Protein AF-A0A1E4FIM1-F1 (afdb_monomer_lite)

Radius of gyration: 26.87 Å; chains: 1; bounding box: 53×43×89 Å

pLDDT: mean 90.46, std 12.75, range [29.28, 98.38]

Structure (mmCIF, N/CA/C/O backbone):
data_AF-A0A1E4FIM1-F1
#
_entry.id   AF-A0A1E4FIM1-F1
#
loop_
_atom_site.group_PDB
_atom_site.id
_atom_site.type_symbol
_atom_site.label_atom_id
_atom_site.label_alt_id
_atom_site.label_comp_id
_atom_site.label_asym_id
_atom_site.label_entity_id
_atom_site.label_seq_id
_atom_site.pdbx_PDB_ins_code
_atom_site.Cartn_x
_atom_site.Cartn_y
_atom_site.Cartn_z
_atom_site.occupancy
_atom_site.B_iso_or_equiv
_atom_site.auth_seq_id
_atom_site.auth_comp_id
_atom_site.auth_asym_id
_atom_site.auth_atom_id
_atom_site.pdbx_PDB_model_num
ATOM 1 N N . MET A 1 1 ? 14.420 -9.820 15.065 1.00 35.19 1 MET A N 1
ATOM 2 C CA . MET A 1 1 ? 13.276 -9.338 15.868 1.00 35.19 1 MET A CA 1
ATOM 3 C C . MET A 1 1 ? 12.070 -9.215 14.950 1.00 35.19 1 MET A C 1
ATOM 5 O O . MET A 1 1 ? 12.051 -8.290 14.158 1.00 35.19 1 MET A O 1
ATOM 9 N N . LEU A 1 2 ? 11.106 -10.136 15.009 1.00 29.28 2 LEU A N 1
ATOM 10 C CA . LEU A 1 2 ? 9.762 -9.904 14.465 1.00 29.28 2 LEU A CA 1
ATOM 11 C C . LEU A 1 2 ? 8.785 -10.856 15.173 1.00 29.28 2 LEU A C 1
ATOM 13 O O . LEU A 1 2 ? 8.576 -11.988 14.753 1.00 29.28 2 LEU A O 1
ATOM 17 N N . LYS A 1 3 ? 8.254 -10.423 16.319 1.00 37.44 3 LYS A N 1
ATOM 18 C CA . LYS A 1 3 ? 7.064 -11.036 16.920 1.00 37.44 3 LYS A CA 1
ATOM 19 C C . LYS A 1 3 ? 5.861 -10.361 16.264 1.00 37.44 3 LYS A C 1
ATOM 21 O O . LYS A 1 3 ? 5.352 -9.394 16.816 1.00 37.44 3 LYS A O 1
ATOM 26 N N . LEU A 1 4 ? 5.463 -10.807 15.072 1.00 44.12 4 LEU A N 1
ATOM 27 C CA . LEU A 1 4 ? 4.213 -10.353 14.465 1.00 44.12 4 LEU A CA 1
ATOM 28 C C . LEU A 1 4 ? 3.120 -11.394 14.725 1.00 44.12 4 LEU A C 1
ATOM 30 O O . LEU A 1 4 ? 3.248 -12.562 14.370 1.00 44.12 4 LEU A O 1
ATOM 34 N N . LEU A 1 5 ? 2.114 -10.901 15.439 1.00 44.53 5 LEU A N 1
ATOM 35 C CA . LEU A 1 5 ? 0.886 -11.489 15.953 1.00 44.53 5 LEU A CA 1
ATOM 36 C C . LEU A 1 5 ? 0.428 -12.836 15.371 1.00 44.53 5 LEU A C 1
ATOM 38 O O . LEU A 1 5 ? -0.015 -12.956 14.230 1.00 44.53 5 LEU A O 1
ATOM 42 N N . VAL A 1 6 ? 0.322 -13.798 16.285 1.00 41.38 6 VAL A N 1
ATOM 43 C CA . VAL A 1 6 ? -0.744 -14.797 16.271 1.00 41.38 6 VAL A CA 1
ATOM 44 C C . VAL A 1 6 ? -2.072 -14.056 16.499 1.00 41.38 6 VAL A C 1
ATOM 46 O O . VAL A 1 6 ? -2.456 -13.785 17.632 1.00 41.38 6 VAL A O 1
ATOM 49 N N . LEU A 1 7 ? -2.766 -13.690 15.419 1.00 42.69 7 LEU A N 1
ATOM 50 C CA . LEU A 1 7 ? -4.188 -13.320 15.441 1.00 42.69 7 LEU A CA 1
ATOM 51 C C . LEU A 1 7 ? -5.017 -14.613 15.572 1.00 42.69 7 LEU A C 1
ATOM 53 O O . LEU A 1 7 ? -5.598 -15.105 14.609 1.00 42.69 7 LEU A O 1
ATOM 57 N N . LEU A 1 8 ? -5.001 -15.218 16.763 1.00 39.56 8 LEU A N 1
ATOM 58 C CA . LEU A 1 8 ? -6.024 -16.174 17.194 1.00 39.56 8 LEU A CA 1
ATOM 59 C C . LEU A 1 8 ? -6.910 -15.461 18.214 1.00 39.56 8 LEU A C 1
ATOM 61 O O . LEU A 1 8 ? -6.407 -15.108 19.273 1.00 39.56 8 LEU A O 1
ATOM 65 N N . ALA A 1 9 ? -8.186 -15.261 17.870 1.00 38.19 9 ALA A N 1
ATOM 66 C CA . ALA A 1 9 ? -9.391 -15.253 18.719 1.00 38.19 9 ALA A CA 1
ATOM 67 C C . ALA A 1 9 ? -9.315 -14.747 20.186 1.00 38.19 9 ALA A C 1
ATOM 69 O O . ALA A 1 9 ? -10.119 -15.153 21.022 1.00 38.19 9 ALA A O 1
ATOM 70 N N . CYS A 1 10 ? -8.390 -13.856 20.531 1.00 41.28 10 CYS A N 1
ATOM 71 C CA . CYS A 1 10 ? -8.369 -13.169 21.814 1.00 41.28 10 CYS A CA 1
ATOM 72 C C . CYS A 1 10 ? -9.230 -11.914 21.694 1.00 41.28 10 CYS A C 1
ATOM 74 O O . CYS A 1 10 ? -8.987 -11.075 20.827 1.00 41.28 10 CYS A O 1
ATOM 76 N N . ALA A 1 11 ? -10.220 -11.780 22.578 1.00 59.66 11 ALA A N 1
ATOM 77 C CA . ALA A 1 11 ? -11.039 -10.582 22.707 1.00 59.66 11 ALA A CA 1
ATOM 78 C C . ALA A 1 11 ? -10.150 -9.326 22.693 1.00 59.66 11 ALA A C 1
ATOM 80 O O . ALA A 1 11 ? -9.341 -9.122 23.599 1.00 59.66 11 ALA A O 1
ATOM 81 N N . LEU A 1 12 ? -10.291 -8.497 21.656 1.00 66.50 12 LEU A N 1
ATOM 82 C CA . LEU A 1 12 ? -9.428 -7.333 21.469 1.00 66.50 12 LEU A CA 1
ATOM 83 C C . LEU A 1 12 ? -9.561 -6.371 22.665 1.00 66.50 12 LEU A C 1
ATOM 85 O O . LEU A 1 12 ? -10.692 -6.060 23.064 1.00 66.50 12 LEU A O 1
ATOM 89 N N . PRO A 1 13 ? -8.438 -5.888 23.237 1.00 78.69 13 PRO A N 1
ATOM 90 C CA . PRO A 1 13 ? -8.454 -4.987 24.394 1.00 78.69 13 PRO A CA 1
ATOM 91 C C . PRO A 1 13 ? -9.095 -3.633 24.058 1.00 78.69 13 PRO A C 1
ATOM 93 O O . PRO A 1 13 ? -9.663 -2.977 24.932 1.00 78.69 13 PRO A O 1
ATOM 96 N N . GLY A 1 14 ? -9.085 -3.262 22.778 1.00 87.69 14 GLY A N 1
ATOM 97 C CA . GLY A 1 14 ? -9.903 -2.197 22.234 1.00 87.69 14 GLY A CA 1
ATOM 98 C C . GLY A 1 14 ? -9.865 -2.147 20.712 1.00 87.69 14 GLY A C 1
ATOM 99 O O . GLY A 1 14 ? -9.246 -2.977 20.048 1.00 87.69 14 GLY A O 1
ATOM 100 N N . PHE A 1 15 ? -10.610 -1.189 20.185 1.00 92.44 15 PHE A N 1
ATOM 101 C CA . PHE A 1 15 ? -10.829 -0.943 18.777 1.00 92.44 15 PHE A CA 1
ATOM 102 C C . PHE A 1 15 ? -10.602 0.551 18.496 1.00 92.44 15 PHE A C 1
ATOM 104 O O . PHE A 1 15 ? -11.196 1.373 19.204 1.00 92.44 15 PHE A O 1
ATOM 111 N N . PRO A 1 16 ? -9.840 0.908 17.450 1.00 93.25 16 PRO A N 1
ATOM 112 C CA . PRO A 1 16 ? -9.080 0.012 16.572 1.00 93.25 16 PRO A CA 1
ATOM 113 C C . PRO A 1 16 ? -8.010 -0.814 17.303 1.00 93.25 16 PRO A C 1
ATOM 115 O O . PRO A 1 16 ? -7.534 -0.379 18.354 1.00 93.25 16 PRO A O 1
ATOM 118 N N . PRO A 1 17 ? -7.638 -1.998 16.782 1.00 90.94 17 PRO A N 1
ATOM 119 C CA . PRO A 1 17 ? -6.466 -2.719 17.265 1.00 90.94 17 PRO A CA 1
ATOM 120 C C . PRO A 1 17 ? -5.188 -1.896 17.072 1.00 90.94 17 PRO A C 1
ATOM 122 O O . PRO A 1 17 ? -5.099 -1.056 16.174 1.00 90.94 17 PRO A O 1
ATOM 125 N N . ASP A 1 18 ? -4.186 -2.162 17.907 1.00 92.44 18 ASP A N 1
ATOM 126 C CA . ASP A 1 18 ? -2.900 -1.471 17.837 1.00 92.44 18 ASP A CA 1
ATOM 127 C C . ASP A 1 18 ? -2.189 -1.716 16.499 1.00 92.44 18 ASP A C 1
ATOM 129 O O . ASP A 1 18 ? -2.230 -2.818 15.953 1.00 92.44 18 ASP A O 1
ATOM 133 N N . GLN A 1 19 ? -1.536 -0.671 15.993 1.00 94.00 19 GLN A N 1
ATOM 134 C CA . GLN A 1 19 ? -0.783 -0.642 14.736 1.00 94.00 19 GLN A CA 1
ATOM 135 C C . GLN A 1 19 ? -1.615 -0.933 13.474 1.00 94.00 19 GLN A C 1
ATOM 137 O O . GLN A 1 19 ? -1.067 -1.345 12.451 1.00 94.00 19 GLN A O 1
ATOM 142 N N . THR A 1 20 ? -2.927 -0.684 13.516 1.00 95.75 20 THR A N 1
ATOM 143 C CA . THR A 1 20 ? -3.802 -0.852 12.345 1.00 95.75 20 THR A CA 1
ATOM 144 C C . THR A 1 20 ? -3.880 0.390 11.465 1.00 95.75 20 THR A C 1
ATOM 146 O O . THR A 1 20 ? -3.810 1.526 11.936 1.00 95.75 20 THR A O 1
ATOM 149 N N . ILE A 1 21 ? -4.084 0.157 10.169 1.00 97.94 21 ILE A N 1
ATOM 150 C CA . ILE A 1 21 ? -4.396 1.167 9.161 1.00 97.94 21 ILE A CA 1
ATOM 151 C C . ILE A 1 21 ? -5.870 1.017 8.781 1.00 97.94 21 ILE A C 1
ATOM 153 O O . ILE A 1 21 ? -6.290 0.023 8.189 1.00 97.94 21 ILE A O 1
ATOM 157 N N . LEU A 1 22 ? -6.682 2.008 9.113 1.00 97.75 22 LEU A N 1
ATOM 158 C CA . LEU A 1 22 ? -8.114 1.982 8.859 1.00 97.75 22 LEU A CA 1
ATOM 159 C C . LEU A 1 22 ? -8.419 2.345 7.409 1.00 97.75 22 LEU A C 1
ATOM 161 O O . LEU A 1 22 ? -8.033 3.409 6.923 1.00 97.75 22 LEU A O 1
ATOM 165 N N . LEU A 1 23 ? -9.180 1.482 6.744 1.00 97.44 23 LEU A N 1
ATOM 166 C CA . LEU A 1 23 ? -9.768 1.730 5.434 1.00 97.44 23 LEU A CA 1
ATOM 167 C C . LEU A 1 23 ? -11.198 2.230 5.640 1.00 97.44 23 LEU A C 1
ATOM 169 O O . LEU A 1 23 ? -12.145 1.442 5.674 1.00 97.44 23 LEU A O 1
ATOM 173 N N . THR A 1 24 ? -11.346 3.541 5.820 1.00 95.88 24 THR A N 1
ATOM 174 C CA . THR A 1 24 ? -12.638 4.209 6.022 1.00 95.88 24 THR A CA 1
ATOM 175 C C . THR A 1 24 ? -12.793 5.399 5.082 1.00 95.88 24 THR A C 1
ATOM 177 O O . THR A 1 24 ? -11.814 6.040 4.708 1.00 95.88 24 THR A O 1
ATOM 180 N N . GLU A 1 25 ? -14.035 5.685 4.705 1.00 93.94 25 GLU A N 1
ATOM 181 C CA . GLU A 1 25 ? -14.425 6.913 3.997 1.00 93.94 25 GLU A CA 1
ATOM 182 C C . GLU A 1 25 ? -15.101 7.910 4.950 1.00 93.94 25 GLU A C 1
ATOM 184 O O . GLU A 1 25 ? -15.371 9.053 4.588 1.00 93.94 25 GLU A O 1
ATOM 189 N N . GLU A 1 26 ? -15.367 7.484 6.185 1.00 94.31 26 GLU A N 1
ATOM 190 C CA . GLU A 1 26 ? -15.995 8.308 7.203 1.00 94.31 26 GLU A CA 1
ATOM 191 C C . GLU A 1 26 ? -14.965 9.217 7.879 1.00 94.31 26 GLU A C 1
ATOM 193 O O . GLU A 1 26 ? -13.856 8.803 8.218 1.00 94.31 26 GLU A O 1
ATOM 198 N N . SER A 1 27 ? -15.363 10.459 8.157 1.00 95.69 27 SER A N 1
ATOM 199 C CA . SER A 1 27 ? -14.561 11.415 8.932 1.00 95.69 27 SER A CA 1
ATOM 200 C C . SER A 1 27 ? -14.699 11.232 10.446 1.00 95.69 27 SER A C 1
ATOM 202 O O . SER A 1 27 ? -14.222 12.063 11.221 1.00 95.69 27 SER A O 1
ATOM 204 N N . SER A 1 28 ? -15.419 10.200 10.881 1.00 96.38 28 SER A N 1
ATOM 205 C CA . SER A 1 28 ? -15.662 9.878 12.282 1.00 96.38 28 SER A CA 1
ATOM 206 C C . SER A 1 28 ? -15.338 8.422 12.562 1.00 96.38 28 SER A C 1
ATOM 208 O O . SER A 1 28 ? -15.608 7.550 11.745 1.00 96.38 28 SER A O 1
ATOM 210 N N . LEU A 1 29 ? -14.794 8.163 13.743 1.00 96.50 29 LEU A N 1
ATOM 211 C CA . LEU A 1 29 ? -14.443 6.831 14.207 1.00 96.50 29 LEU A CA 1
ATOM 212 C C . LEU A 1 29 ? -14.899 6.666 15.650 1.00 96.50 29 LEU A C 1
ATOM 214 O O . LEU A 1 29 ? -14.687 7.555 16.470 1.00 96.50 29 LEU A O 1
ATOM 218 N N . THR A 1 30 ? -15.485 5.517 15.979 1.00 96.06 30 THR A N 1
ATOM 219 C CA . THR A 1 30 ? -15.815 5.184 17.370 1.00 96.06 30 THR A CA 1
ATOM 220 C C . THR A 1 30 ? -14.736 4.291 17.963 1.00 96.06 30 THR A C 1
ATOM 222 O O . THR A 1 30 ? -14.646 3.107 17.634 1.00 96.06 30 THR A O 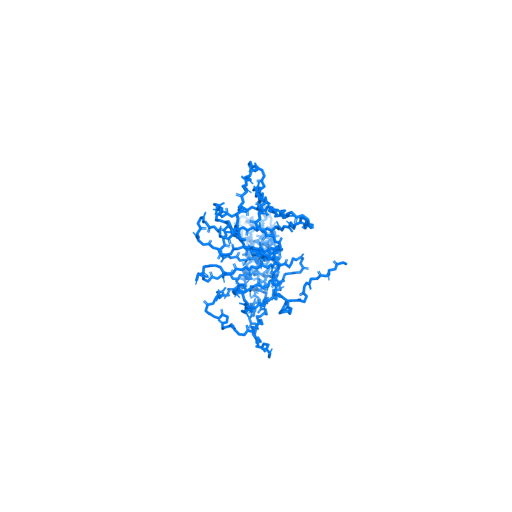1
ATOM 225 N N . LEU A 1 31 ? -13.943 4.865 18.863 1.00 95.94 31 LEU A N 1
ATOM 226 C CA . LEU A 1 31 ? -13.000 4.144 19.707 1.00 95.94 31 LEU A CA 1
ATOM 227 C C . LEU A 1 31 ? -13.783 3.327 20.737 1.00 95.94 31 LEU A C 1
ATOM 229 O O . LEU A 1 31 ? -14.764 3.824 21.293 1.00 95.94 31 LEU A O 1
ATOM 233 N N . ARG A 1 32 ? -13.372 2.085 20.995 1.00 94.94 32 ARG A N 1
ATOM 234 C CA . ARG A 1 32 ? -13.996 1.194 21.993 1.00 94.94 32 ARG A CA 1
ATOM 235 C C . ARG A 1 32 ? -12.922 0.464 22.782 1.00 94.94 32 ARG A C 1
ATOM 237 O O . ARG A 1 32 ? -11.885 0.135 22.222 1.00 94.94 32 ARG A O 1
ATOM 244 N N . TRP A 1 33 ? -13.154 0.172 24.054 1.00 93.25 33 TRP A N 1
ATOM 245 C CA . TRP A 1 33 ? -12.171 -0.524 24.893 1.00 93.25 33 TRP A CA 1
ATOM 246 C C . TRP A 1 33 ? -12.829 -1.470 25.891 1.00 93.25 33 TRP A C 1
ATOM 248 O O . TRP A 1 33 ? -14.015 -1.363 26.191 1.00 93.25 33 TRP A O 1
ATOM 258 N N . LYS A 1 34 ? -12.045 -2.411 26.416 1.00 89.62 34 LYS A N 1
ATOM 259 C CA . LYS A 1 34 ? -12.462 -3.368 27.447 1.00 89.62 34 LYS A CA 1
ATOM 260 C C . LYS A 1 34 ? -11.589 -3.201 28.692 1.00 89.62 34 LYS A C 1
ATOM 262 O O . LYS A 1 34 ? -10.824 -4.091 29.049 1.00 89.62 34 LYS A O 1
ATOM 267 N N . LEU A 1 35 ? -11.690 -2.040 29.341 1.00 88.12 35 LEU A N 1
ATOM 268 C CA . LEU A 1 35 ? -11.078 -1.796 30.651 1.00 88.12 35 LEU A CA 1
ATOM 269 C C . LEU A 1 35 ? -12.145 -1.843 31.751 1.00 88.12 35 LEU A C 1
ATOM 271 O O . LEU A 1 35 ? -13.244 -1.324 31.541 1.00 88.12 35 LEU A O 1
ATOM 275 N N . PRO A 1 36 ? -11.845 -2.435 32.920 1.00 86.94 36 P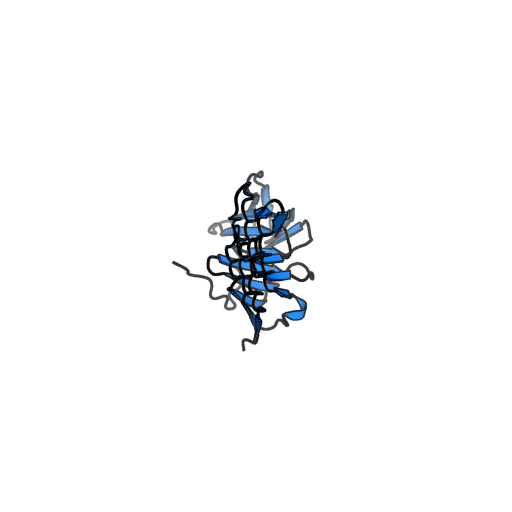RO A N 1
ATOM 276 C CA . PRO A 1 36 ? -12.749 -2.385 34.059 1.00 86.94 36 PRO A CA 1
ATOM 277 C C . PRO A 1 36 ? -12.860 -0.947 34.580 1.00 86.94 36 PRO A C 1
ATOM 279 O O . PRO A 1 36 ? -11.887 -0.196 34.563 1.00 86.94 36 PRO A O 1
ATOM 282 N N . GLY A 1 37 ? -14.044 -0.570 35.058 1.00 86.50 37 GLY A N 1
ATOM 283 C CA . GLY A 1 37 ? -14.295 0.753 35.627 1.00 86.50 37 GLY A CA 1
ATOM 284 C C . GLY A 1 37 ? -15.627 1.347 35.183 1.00 86.50 37 GLY A C 1
ATOM 285 O O . GLY A 1 37 ? -16.338 0.782 34.354 1.00 86.50 37 GLY A O 1
ATOM 286 N N . ARG A 1 38 ? -15.978 2.491 35.775 1.00 88.94 38 ARG A N 1
ATOM 287 C CA . ARG A 1 38 ? -17.190 3.266 35.437 1.00 88.94 38 ARG A CA 1
ATOM 288 C C . ARG A 1 38 ? -16.882 4.666 34.914 1.00 88.94 38 ARG A C 1
ATOM 290 O O . ARG A 1 38 ? -17.792 5.352 34.469 1.00 88.94 38 ARG A O 1
ATOM 297 N N . LYS A 1 39 ? -15.621 5.087 35.006 1.00 95.06 39 LYS A N 1
ATOM 298 C CA . LYS A 1 39 ? -15.137 6.406 34.618 1.00 95.06 39 LYS A CA 1
ATOM 299 C C . LYS A 1 39 ? -13.789 6.234 33.930 1.00 95.06 39 LYS A C 1
ATOM 301 O O . LYS A 1 39 ? -12.915 5.539 34.446 1.00 95.06 39 LYS A O 1
ATOM 306 N N . PHE A 1 40 ? -13.658 6.839 32.759 1.00 95.75 40 PHE A N 1
ATOM 307 C CA . PHE A 1 40 ? -12.518 6.683 31.869 1.00 95.75 40 PHE A CA 1
ATOM 308 C C . PHE A 1 40 ? -12.000 8.059 31.474 1.00 95.75 40 PHE A C 1
ATOM 310 O O . PHE A 1 40 ? -12.767 8.868 30.961 1.00 95.75 40 PHE A O 1
ATOM 317 N N . GLN A 1 41 ? -10.713 8.318 31.683 1.00 96.88 41 GLN A N 1
ATOM 318 C CA . GLN A 1 41 ? -10.017 9.429 31.039 1.00 96.88 41 GLN A CA 1
ATOM 319 C C . GLN A 1 41 ? -9.456 8.925 29.714 1.00 96.88 41 GLN A C 1
ATOM 321 O O . GLN A 1 41 ? -8.665 7.979 29.695 1.00 96.88 41 GLN A O 1
ATOM 326 N N . VAL A 1 42 ? -9.883 9.544 28.620 1.00 97.38 42 VAL A N 1
ATOM 327 C CA . VAL A 1 42 ? -9.499 9.158 27.265 1.00 97.38 42 VAL A CA 1
ATOM 328 C C . VAL A 1 42 ? -8.811 10.322 26.587 1.00 97.38 42 VAL A C 1
ATOM 330 O O . VAL A 1 42 ? -9.303 11.445 26.615 1.00 97.38 42 VAL A O 1
ATOM 333 N N . GLU A 1 43 ? -7.674 10.032 25.979 1.00 97.88 43 GLU A N 1
ATOM 334 C CA . GLU A 1 43 ? -6.806 10.980 25.301 1.00 97.88 43 GLU A CA 1
ATOM 335 C C . GLU A 1 43 ? -6.575 10.501 23.869 1.00 97.88 43 GLU A C 1
ATOM 337 O O . GLU A 1 43 ? -6.353 9.313 23.642 1.00 97.88 43 GLU A O 1
ATOM 342 N N . LEU A 1 44 ? -6.623 11.416 22.907 1.00 98.25 44 LEU A N 1
ATOM 343 C CA . LEU A 1 44 ? -6.314 11.175 21.500 1.00 98.25 44 LEU A CA 1
ATOM 344 C C . LEU A 1 44 ? -5.417 12.302 21.002 1.00 98.25 44 LEU A C 1
ATOM 346 O O . LEU A 1 44 ? -5.733 13.479 21.173 1.00 98.25 44 LEU A O 1
ATOM 350 N N . VAL A 1 45 ? -4.327 11.943 20.341 1.00 98.06 45 VAL A N 1
ATOM 351 C CA . VAL A 1 45 ? -3.432 12.884 19.676 1.00 98.06 45 VAL A CA 1
ATOM 352 C C . VAL A 1 45 ? -3.206 12.432 18.240 1.00 98.06 45 VAL A C 1
ATOM 354 O O . VAL A 1 45 ? -2.862 11.281 17.985 1.00 98.06 45 VAL A O 1
ATOM 357 N N . GLU A 1 46 ? -3.432 13.343 17.300 1.00 98.00 46 GLU A N 1
ATOM 358 C CA . GLU A 1 46 ? -2.979 13.202 15.915 1.00 98.00 46 GLU A CA 1
ATOM 359 C C . GLU A 1 46 ? -1.520 13.660 15.832 1.00 98.00 46 GLU A C 1
ATOM 361 O O . GLU A 1 46 ? -1.148 14.631 16.493 1.00 98.00 46 GLU A O 1
ATOM 366 N N . ALA A 1 47 ? -0.679 12.998 15.040 1.00 97.12 47 ALA A N 1
ATOM 367 C CA . ALA A 1 47 ? 0.719 13.387 14.873 1.00 97.12 47 ALA A CA 1
ATOM 368 C C . ALA A 1 47 ? 0.836 14.860 14.423 1.00 97.12 47 ALA A C 1
ATOM 370 O O . ALA A 1 47 ? 0.329 15.245 13.372 1.00 97.12 47 ALA A O 1
ATOM 371 N N . GLY A 1 48 ? 1.491 15.691 15.243 1.00 94.38 48 GLY A N 1
ATOM 372 C CA . GLY A 1 48 ? 1.612 17.140 15.018 1.00 94.38 48 GLY A CA 1
ATOM 373 C C . GLY A 1 48 ? 0.355 17.962 15.346 1.00 94.38 48 GLY A C 1
ATOM 374 O O . GLY A 1 48 ? 0.362 19.177 15.157 1.00 94.38 48 GLY A O 1
ATOM 375 N N . GLY A 1 49 ? -0.712 17.329 15.837 1.00 94.88 49 GLY A N 1
ATOM 376 C CA . GLY A 1 49 ? -1.969 17.964 16.228 1.00 94.88 49 GLY A CA 1
ATOM 377 C C . GLY A 1 49 ? -2.099 18.214 17.738 1.00 94.88 49 GLY A C 1
ATOM 378 O O . GLY A 1 49 ? -1.270 17.764 18.534 1.00 94.88 49 GLY A O 1
ATOM 379 N N . PRO A 1 50 ? -3.152 18.936 18.163 1.00 95.56 50 PRO A N 1
ATOM 380 C CA . PRO A 1 50 ? -3.431 19.161 19.576 1.00 95.56 50 PRO A CA 1
ATOM 381 C C . PRO A 1 50 ? -3.928 17.884 20.265 1.00 95.56 50 PRO A C 1
ATOM 383 O O . PRO A 1 50 ? -4.619 17.057 19.664 1.00 95.56 50 PRO A O 1
ATOM 386 N N . LEU A 1 51 ? -3.637 17.767 21.562 1.00 97.06 51 LEU A N 1
ATOM 387 C CA . LEU A 1 51 ? -4.213 16.734 22.418 1.00 97.06 51 LEU A CA 1
ATOM 388 C C . LEU A 1 51 ? -5.718 16.971 22.595 1.00 97.06 51 LEU A C 1
ATOM 390 O O . LEU A 1 51 ? -6.144 18.042 23.027 1.00 97.06 51 LEU A O 1
ATOM 394 N N . GLN A 1 52 ? -6.513 15.944 22.325 1.00 97.62 52 GLN A N 1
ATOM 395 C CA . GLN A 1 52 ? -7.928 15.882 22.668 1.00 97.62 52 GLN A CA 1
ATOM 396 C C . GLN A 1 52 ? -8.082 14.994 23.903 1.00 97.62 52 GLN A C 1
ATOM 398 O O . GLN A 1 52 ? -7.507 13.910 23.952 1.00 97.62 52 GLN A O 1
ATOM 403 N N . SER A 1 53 ? -8.850 15.433 24.900 1.00 97.19 53 SER A N 1
ATOM 404 C CA . SER A 1 53 ? -9.066 14.671 26.134 1.00 97.19 53 SER A CA 1
ATOM 405 C C . SER A 1 53 ? -10.509 14.790 26.609 1.00 97.19 53 SER A C 1
ATOM 407 O O . SER A 1 53 ? -11.107 15.864 26.515 1.00 97.19 53 SER A O 1
ATOM 409 N N . GLN A 1 54 ? -11.076 13.687 27.098 1.00 97.12 54 GLN A N 1
ATOM 410 C CA . GLN A 1 54 ? -12.419 13.629 27.671 1.00 97.12 54 GLN A CA 1
ATOM 411 C C . GLN A 1 54 ? -12.494 12.651 28.843 1.00 97.12 54 GLN A C 1
ATOM 413 O O . GLN A 1 54 ? -11.750 11.675 28.924 1.00 97.12 54 GLN A O 1
ATOM 418 N N . VAL A 1 55 ? -13.456 12.897 29.733 1.00 96.88 55 VAL A N 1
ATOM 419 C CA . VAL A 1 55 ? -13.847 11.963 30.789 1.00 96.88 55 VAL A CA 1
ATOM 420 C C . VAL A 1 55 ? -15.202 11.368 30.431 1.00 96.88 55 VAL A C 1
ATOM 422 O O . VAL A 1 55 ? -16.170 12.100 30.237 1.00 96.88 55 VAL A O 1
ATOM 425 N N . LEU A 1 56 ? -15.271 10.043 30.344 1.00 96.38 56 LEU A N 1
ATOM 426 C CA . LEU A 1 56 ? -16.430 9.305 29.851 1.00 96.38 56 LEU A CA 1
ATOM 427 C C . LEU A 1 56 ? -16.873 8.250 30.862 1.00 96.38 56 LEU A C 1
ATOM 429 O O . LEU A 1 56 ? -16.049 7.652 31.547 1.00 96.38 56 LEU A O 1
ATOM 433 N N . ASN A 1 57 ? -18.178 7.981 30.908 1.00 95.19 57 ASN A N 1
ATOM 434 C CA . ASN A 1 57 ? -18.758 6.939 31.767 1.00 95.19 57 ASN A CA 1
ATOM 435 C C . ASN A 1 57 ? -19.125 5.660 30.994 1.00 95.19 57 ASN A C 1
ATOM 437 O O . ASN A 1 57 ? -19.700 4.727 31.547 1.00 95.19 57 ASN A O 1
ATOM 441 N N . GLN A 1 58 ? -18.806 5.628 29.700 1.00 94.50 58 GLN A N 1
ATOM 442 C CA . GLN A 1 58 ? -19.059 4.515 28.791 1.00 94.50 58 GLN A CA 1
ATOM 443 C C . GLN A 1 58 ? -17.756 4.124 28.081 1.00 94.50 58 GLN A C 1
ATOM 445 O O . GLN A 1 58 ? -16.913 4.998 27.858 1.00 94.50 58 GLN A O 1
ATOM 450 N N . PRO A 1 59 ? -17.575 2.846 27.703 1.00 94.50 59 PRO A N 1
ATOM 451 C CA . PRO A 1 59 ? -16.330 2.346 27.126 1.00 94.50 59 PRO A CA 1
ATOM 452 C C . PRO A 1 59 ? -16.197 2.648 25.621 1.00 94.50 59 PRO A C 1
ATOM 454 O O . PRO A 1 59 ? -15.761 1.802 24.836 1.00 94.50 59 PRO A O 1
ATOM 457 N N . SER A 1 60 ? -16.636 3.837 25.200 1.00 96.00 60 SER A N 1
ATOM 458 C CA . SER A 1 60 ? -16.607 4.262 23.804 1.00 96.00 60 SER A CA 1
ATOM 459 C C . SER A 1 60 ? -16.549 5.777 23.634 1.00 96.00 60 SER A C 1
ATOM 461 O O . SER A 1 60 ? -17.213 6.511 24.370 1.00 96.00 60 SER A O 1
ATOM 463 N N . TRP A 1 61 ? -15.838 6.233 22.602 1.00 97.50 61 TRP A N 1
ATOM 464 C CA . TRP A 1 61 ? -15.720 7.645 22.240 1.00 97.50 61 TRP A CA 1
ATOM 465 C C . TRP A 1 61 ? -15.712 7.832 20.723 1.00 97.50 61 TRP A C 1
ATOM 467 O O . TRP A 1 61 ? -14.890 7.232 20.033 1.00 97.50 61 TRP A O 1
ATOM 477 N N . THR A 1 62 ? -16.605 8.671 20.196 1.00 97.62 62 THR A N 1
ATOM 478 C CA . THR A 1 62 ? -16.596 9.042 18.776 1.00 97.62 62 THR A CA 1
ATOM 479 C C . THR A 1 62 ? -15.727 10.273 18.556 1.00 97.62 62 THR A C 1
ATOM 481 O O . THR A 1 62 ? -15.972 11.332 19.132 1.00 97.62 62 THR A O 1
ATOM 484 N N . VAL A 1 63 ? -14.728 10.128 17.693 1.00 97.12 63 VAL A N 1
ATOM 485 C CA . VAL A 1 63 ? -13.722 11.145 17.377 1.00 97.12 63 VAL A CA 1
ATOM 486 C C . VAL A 1 63 ? -13.730 11.454 15.890 1.00 97.12 63 VAL A C 1
ATOM 488 O O . VAL A 1 63 ? -14.177 10.640 15.081 1.00 97.12 63 VAL A O 1
ATOM 491 N N . ARG A 1 64 ? -13.229 12.633 15.516 1.00 97.19 64 ARG A N 1
ATOM 492 C CA . ARG A 1 64 ? -12.981 12.954 14.108 1.00 97.19 64 ARG A CA 1
ATOM 493 C C . 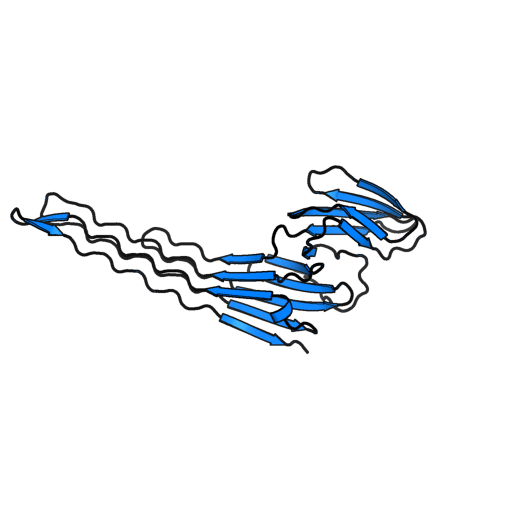ARG A 1 64 ? -11.618 12.429 13.687 1.00 97.19 64 ARG A C 1
ATOM 495 O O . ARG A 1 64 ? -10.651 12.579 14.426 1.00 97.19 64 ARG A O 1
ATOM 502 N N . VAL A 1 65 ? -11.559 11.877 12.484 1.00 97.12 65 VAL A N 1
ATOM 503 C CA . VAL A 1 65 ? -10.331 11.386 11.856 1.00 97.12 65 VAL A CA 1
ATOM 504 C C . VAL A 1 65 ? -10.229 11.909 10.429 1.00 97.12 65 VAL A C 1
ATOM 506 O O . VAL A 1 65 ? -11.229 12.311 9.829 1.00 97.12 65 VAL A O 1
ATOM 509 N N . ARG A 1 66 ? -9.012 11.938 9.891 1.00 96.69 66 ARG A N 1
ATOM 510 C CA . ARG A 1 66 ? -8.718 12.426 8.542 1.00 96.69 66 ARG A CA 1
ATOM 511 C C . ARG A 1 66 ? -7.931 11.377 7.759 1.00 96.69 66 ARG A C 1
ATOM 513 O O . ARG A 1 66 ? -7.095 10.701 8.359 1.00 96.69 66 ARG A O 1
ATOM 520 N N . PRO A 1 67 ? -8.146 11.259 6.438 1.00 96.75 67 PRO A N 1
ATOM 521 C CA . PRO A 1 67 ? -7.297 10.437 5.580 1.00 96.75 67 PRO A CA 1
ATOM 522 C C . PRO A 1 67 ? -5.816 10.798 5.746 1.00 96.75 67 PRO A C 1
ATOM 524 O O . PRO A 1 67 ? -5.470 11.978 5.787 1.00 96.75 67 PRO A O 1
ATOM 527 N N . GLY A 1 68 ? -4.952 9.790 5.872 1.00 97.00 68 GLY A N 1
ATOM 528 C CA . GLY A 1 68 ? -3.514 9.963 6.110 1.00 97.00 68 GLY A CA 1
ATOM 529 C C . GLY A 1 68 ? -3.129 10.300 7.558 1.00 97.00 68 GLY A C 1
ATOM 530 O O . GLY A 1 68 ? -1.941 10.320 7.877 1.00 97.00 68 GLY A O 1
ATOM 531 N N . GLY A 1 69 ? -4.101 10.538 8.446 1.00 97.69 69 GLY A N 1
ATOM 532 C CA . GLY A 1 69 ? -3.844 10.855 9.848 1.00 97.69 69 GLY A CA 1
ATOM 533 C C . GLY A 1 69 ? -3.224 9.680 10.607 1.00 97.69 69 GLY A C 1
ATOM 534 O O . GLY A 1 69 ? -3.605 8.522 10.413 1.00 97.69 69 GLY A O 1
ATOM 535 N N . GLN A 1 70 ? -2.278 9.986 11.494 1.00 98.31 70 GLN A N 1
ATOM 536 C CA . GLN A 1 70 ? -1.660 9.037 12.423 1.00 98.31 70 GLN A CA 1
ATOM 537 C C . GLN A 1 70 ? -2.048 9.418 13.844 1.00 98.31 70 GLN A C 1
ATOM 539 O O . GLN A 1 70 ? -1.884 10.574 14.231 1.00 98.31 70 GLN A O 1
ATOM 544 N N . TYR A 1 71 ? -2.550 8.460 14.615 1.00 98.38 71 TYR A N 1
ATOM 545 C CA . TYR A 1 71 ? -3.166 8.713 15.906 1.00 98.38 71 TYR A CA 1
ATOM 546 C C . TYR A 1 71 ? -2.561 7.829 16.991 1.00 98.38 71 TYR A C 1
ATOM 548 O O . TYR A 1 71 ? -2.434 6.615 16.826 1.00 98.38 71 TYR A O 1
ATOM 556 N N . THR A 1 72 ? -2.269 8.444 18.131 1.00 98.06 72 THR A N 1
ATOM 557 C CA . THR A 1 72 ? -2.010 7.748 19.392 1.00 98.06 72 THR A CA 1
ATOM 558 C C . THR A 1 72 ? -3.163 8.041 20.327 1.00 98.06 72 THR A C 1
ATOM 560 O O . THR A 1 72 ? -3.584 9.191 20.465 1.00 98.06 72 THR A O 1
ATOM 563 N N . TRP A 1 73 ? -3.674 7.019 20.996 1.00 96.75 73 TRP A N 1
ATOM 564 C CA . TRP A 1 73 ? -4.734 7.196 21.971 1.00 96.75 73 TRP A CA 1
ATOM 565 C C . TRP A 1 73 ? -4.481 6.387 23.227 1.00 96.75 73 TRP A C 1
ATOM 567 O O . TRP A 1 73 ? -3.821 5.346 23.215 1.00 96.75 73 TRP A O 1
ATOM 577 N N . ARG A 1 74 ? -4.988 6.913 24.334 1.00 96.75 74 ARG A N 1
ATOM 578 C CA . ARG A 1 74 ? -4.779 6.376 25.668 1.00 96.75 74 ARG A CA 1
ATOM 579 C C . ARG A 1 74 ? -6.092 6.363 26.423 1.00 96.75 74 ARG A C 1
ATOM 581 O O . ARG A 1 74 ? -6.822 7.348 26.425 1.00 96.75 74 ARG A O 1
ATOM 588 N N . VAL A 1 75 ? -6.348 5.267 27.124 1.00 96.50 75 VAL A N 1
ATOM 589 C CA . VAL A 1 75 ? -7.462 5.135 28.061 1.00 96.50 75 VAL A CA 1
ATOM 590 C C . VAL A 1 75 ? -6.904 4.842 29.443 1.00 96.50 75 VAL A C 1
ATOM 592 O O . VAL A 1 75 ? -6.109 3.921 29.626 1.00 96.50 75 VAL A O 1
ATOM 595 N N . THR A 1 76 ? -7.342 5.610 30.431 1.00 95.31 76 THR A N 1
ATOM 596 C CA . THR A 1 76 ? -7.054 5.382 31.847 1.00 95.31 76 THR A CA 1
ATOM 597 C C . THR A 1 76 ? -8.374 5.180 32.585 1.00 95.31 76 THR A C 1
ATOM 599 O O . THR A 1 76 ? -9.303 5.963 32.406 1.00 95.31 76 THR A O 1
ATOM 602 N N . ALA A 1 77 ? -8.463 4.134 33.404 1.00 93.50 77 ALA A N 1
ATOM 603 C CA . ALA A 1 77 ? -9.593 3.879 34.295 1.00 93.50 77 ALA A CA 1
ATOM 604 C C . ALA A 1 77 ? -9.089 3.806 35.741 1.00 93.50 77 ALA A C 1
ATOM 606 O O . ALA A 1 77 ? -7.941 3.414 35.970 1.00 93.50 77 ALA A O 1
ATOM 607 N N . ASP A 1 78 ? -9.931 4.169 36.707 1.00 84.56 78 ASP A N 1
ATOM 608 C CA . ASP A 1 78 ? -9.553 4.157 38.124 1.00 84.56 78 ASP A CA 1
ATOM 609 C C . ASP A 1 78 ? -9.066 2.767 38.561 1.00 84.56 78 ASP A C 1
ATOM 611 O O . ASP A 1 78 ? -9.751 1.759 38.383 1.00 84.56 78 ASP A O 1
ATOM 615 N N . GLY A 1 79 ? -7.856 2.712 39.123 1.00 78.50 79 GLY A N 1
ATOM 616 C CA . GLY A 1 79 ? -7.230 1.470 39.587 1.00 78.50 79 GLY A CA 1
ATOM 617 C C . GLY A 1 79 ? -6.722 0.534 38.480 1.00 78.50 79 GLY A C 1
ATOM 618 O O . GLY A 1 79 ? -6.160 -0.514 38.796 1.00 78.50 79 GLY A O 1
ATOM 619 N N . ALA A 1 80 ? -6.867 0.894 37.200 1.00 83.75 80 ALA A N 1
ATOM 620 C CA . ALA A 1 80 ? -6.352 0.123 36.073 1.00 83.75 80 ALA A CA 1
ATOM 621 C C . ALA A 1 80 ? -5.052 0.724 35.520 1.00 83.75 80 ALA A C 1
ATOM 623 O O . ALA A 1 80 ? -4.825 1.935 35.554 1.00 83.75 80 ALA A O 1
ATOM 624 N N . ARG A 1 81 ? -4.196 -0.130 34.946 1.00 87.56 81 ARG A N 1
ATOM 625 C CA . ARG A 1 81 ? -3.062 0.353 34.148 1.00 87.56 81 ARG A CA 1
ATOM 626 C C . ARG A 1 81 ? -3.595 1.071 32.903 1.00 87.56 81 ARG A C 1
ATOM 628 O O . ARG A 1 81 ? -4.501 0.529 32.265 1.00 87.56 81 ARG A O 1
ATOM 635 N N . PRO A 1 82 ? -3.034 2.236 32.529 1.00 90.94 82 PRO A N 1
ATOM 636 C CA . PRO A 1 82 ? -3.389 2.879 31.276 1.00 90.94 82 PRO A CA 1
ATOM 637 C C . PRO A 1 82 ? -3.134 1.944 30.098 1.00 90.94 82 PRO A C 1
ATOM 639 O O . PRO A 1 82 ? -2.100 1.275 30.039 1.00 90.94 82 PRO A O 1
ATOM 642 N N . TRP A 1 83 ? -4.064 1.929 29.155 1.00 92.94 83 TRP A N 1
ATOM 643 C CA . TRP A 1 83 ? -3.897 1.254 27.879 1.00 92.94 83 TRP A CA 1
ATOM 644 C C . TRP A 1 83 ? -3.638 2.294 26.794 1.00 92.94 83 TRP A C 1
ATOM 646 O O . TRP A 1 83 ? -4.293 3.335 26.766 1.00 92.94 83 TRP A O 1
ATOM 656 N N . VAL A 1 84 ? -2.658 2.025 25.937 1.00 94.62 84 VAL A N 1
ATOM 657 C CA . VAL A 1 84 ? -2.235 2.905 24.846 1.00 94.62 84 VAL A CA 1
ATOM 658 C C . VAL A 1 84 ? -2.265 2.103 23.558 1.00 94.62 84 VAL A C 1
ATOM 660 O O . VAL A 1 84 ? -1.865 0.937 23.547 1.00 94.62 84 VAL A O 1
ATOM 663 N N . SER A 1 85 ? -2.737 2.727 22.488 1.00 95.00 85 SER A N 1
ATOM 664 C CA . SER A 1 85 ? -2.787 2.132 21.162 1.00 95.00 85 SER A CA 1
ATOM 665 C C . SER A 1 85 ? -2.554 3.194 20.089 1.00 95.00 85 SER A C 1
ATOM 667 O O . SER A 1 85 ? -2.748 4.393 20.303 1.00 95.00 85 SER A O 1
ATOM 669 N N . HIS A 1 86 ? -2.097 2.733 18.936 1.00 97.06 86 HIS A N 1
ATOM 670 C CA . HIS A 1 86 ? -1.772 3.521 17.766 1.00 97.06 86 HIS A CA 1
ATOM 671 C C . HIS A 1 86 ? -2.585 3.001 16.591 1.00 97.06 86 HIS A C 1
ATOM 673 O O . HIS A 1 86 ? -2.725 1.792 16.412 1.00 97.06 86 HIS A O 1
ATOM 679 N N . PHE A 1 87 ? -3.087 3.904 15.764 1.00 97.62 87 PHE A N 1
ATOM 680 C CA . PHE A 1 87 ? -3.678 3.551 14.481 1.00 97.62 87 PHE A CA 1
ATOM 681 C C . PHE A 1 87 ? -3.456 4.687 13.490 1.00 97.62 87 PHE A C 1
ATOM 683 O O . PHE A 1 87 ? -3.154 5.820 13.864 1.00 97.62 87 PHE A O 1
ATOM 690 N N . SER A 1 88 ? -3.620 4.399 12.211 1.00 98.19 88 SER A N 1
ATOM 691 C CA . SER A 1 88 ? -3.650 5.415 11.165 1.00 98.19 88 SER A CA 1
ATOM 692 C C . SER A 1 88 ? -4.885 5.246 10.298 1.00 98.19 88 SER A C 1
ATOM 694 O O . SER A 1 88 ? -5.557 4.218 10.340 1.00 98.19 88 SER A O 1
ATOM 696 N N . VAL A 1 89 ? -5.218 6.270 9.524 1.00 98.25 89 VAL A N 1
ATOM 697 C CA . VAL A 1 89 ? -6.251 6.188 8.490 1.00 98.25 89 VAL A CA 1
ATOM 698 C C . VAL A 1 89 ? -5.559 6.204 7.142 1.00 98.25 89 VAL A C 1
ATOM 700 O O . VAL A 1 89 ? -4.730 7.074 6.875 1.00 98.25 89 VAL A O 1
ATOM 703 N N . ALA A 1 90 ? -5.892 5.248 6.281 1.00 97.50 90 ALA A N 1
ATOM 704 C CA . ALA A 1 90 ? -5.309 5.192 4.955 1.00 97.50 90 ALA A CA 1
ATOM 705 C C . ALA A 1 90 ? -5.660 6.458 4.163 1.00 97.50 90 ALA A C 1
ATOM 707 O O . ALA A 1 90 ? -6.816 6.866 4.090 1.00 97.50 90 ALA A O 1
ATOM 708 N N . GLU A 1 91 ? -4.658 7.067 3.534 1.00 96.12 91 GLU A N 1
ATOM 709 C CA . GLU A 1 91 ? -4.888 8.155 2.578 1.00 96.12 91 GLU A CA 1
ATOM 710 C C . GLU A 1 91 ? -5.566 7.630 1.301 1.00 96.12 91 GLU A C 1
ATOM 712 O O . GLU A 1 91 ? -6.357 8.321 0.661 1.00 96.12 91 GLU A O 1
ATOM 717 N N . LYS A 1 92 ? -5.253 6.384 0.927 1.00 96.25 92 LYS A N 1
ATOM 718 C CA . LYS A 1 92 ? -5.705 5.730 -0.302 1.00 96.25 92 LYS A CA 1
ATOM 719 C C . LYS A 1 92 ? -6.057 4.274 -0.032 1.00 96.25 92 LYS A C 1
ATOM 721 O O . LYS A 1 92 ? -5.423 3.606 0.779 1.00 96.25 92 LYS A O 1
ATOM 726 N N . PHE A 1 93 ? -7.015 3.760 -0.794 1.00 96.88 93 PHE A N 1
ATOM 727 C CA . PHE A 1 93 ? -7.397 2.346 -0.802 1.00 96.88 93 PHE A CA 1
ATOM 728 C C . PHE A 1 93 ? -6.518 1.562 -1.783 1.00 96.88 93 PHE A C 1
ATOM 730 O O . PHE A 1 93 ? -7.022 0.868 -2.663 1.00 96.88 93 PHE A O 1
ATOM 737 N N . ALA A 1 94 ? -5.200 1.741 -1.689 1.00 97.38 94 ALA A N 1
ATOM 738 C CA . ALA A 1 94 ? -4.268 1.085 -2.588 1.00 97.38 94 ALA A CA 1
ATOM 739 C C . ALA A 1 94 ? -2.902 0.830 -1.947 1.00 97.38 94 ALA A C 1
ATOM 741 O O . ALA A 1 94 ? -2.434 1.609 -1.116 1.00 97.38 94 ALA A O 1
ATOM 742 N N . TYR A 1 95 ? -2.245 -0.231 -2.408 1.00 96.31 95 TYR A N 1
ATOM 743 C CA . TYR A 1 95 ? -0.842 -0.535 -2.159 1.00 96.31 95 TYR A CA 1
ATOM 744 C C . TYR A 1 95 ? -0.145 -0.860 -3.483 1.00 96.31 95 TYR A C 1
ATOM 746 O O . TYR A 1 95 ? -0.699 -1.567 -4.328 1.00 96.31 95 TYR A O 1
ATOM 754 N N . ALA A 1 96 ? 1.067 -0.340 -3.676 1.00 94.69 96 ALA A N 1
ATOM 755 C CA . ALA A 1 96 ? 1.810 -0.489 -4.921 1.00 94.69 96 ALA A CA 1
ATOM 756 C C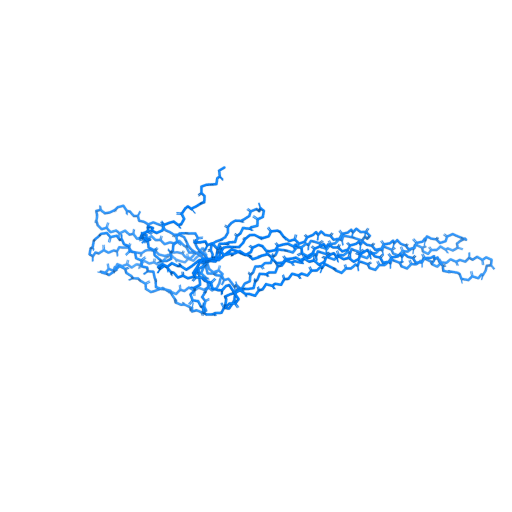 . ALA A 1 96 ? 3.252 -0.926 -4.656 1.00 94.69 96 ALA A C 1
ATOM 758 O O . ALA A 1 96 ? 4.013 -0.203 -4.018 1.00 94.69 96 ALA A O 1
ATOM 759 N N . ALA A 1 97 ? 3.632 -2.081 -5.201 1.00 93.75 97 ALA A N 1
ATOM 760 C CA . ALA A 1 97 ? 4.991 -2.606 -5.161 1.00 93.75 97 ALA A CA 1
ATOM 761 C C . ALA A 1 97 ? 5.589 -2.599 -6.571 1.00 93.75 97 ALA A C 1
ATOM 763 O O . ALA A 1 97 ? 5.512 -3.572 -7.330 1.00 93.75 97 ALA A O 1
ATOM 764 N N . GLN A 1 98 ? 6.131 -1.440 -6.935 1.00 93.50 98 GLN A N 1
ATOM 765 C CA . GLN A 1 98 ? 6.557 -1.116 -8.292 1.00 93.50 98 GLN A CA 1
ATOM 766 C C . GLN A 1 98 ? 8.060 -1.325 -8.472 1.00 93.50 98 GLN A C 1
ATOM 768 O O . GLN A 1 98 ? 8.873 -0.930 -7.634 1.00 93.50 98 GLN A O 1
ATOM 773 N N . GLY A 1 99 ? 8.431 -1.915 -9.602 1.00 94.69 99 GLY A N 1
ATOM 774 C CA . GLY A 1 99 ? 9.799 -1.927 -10.077 1.00 94.69 99 GLY A CA 1
ATOM 775 C C . GLY A 1 99 ? 10.242 -0.527 -10.495 1.00 94.69 99 GLY A C 1
ATOM 776 O O . GLY A 1 99 ? 9.445 0.321 -10.890 1.00 94.69 99 GLY A O 1
ATOM 777 N N . ARG A 1 100 ? 11.545 -0.277 -10.412 1.00 96.56 100 ARG A N 1
ATOM 778 C CA . ARG A 1 100 ? 12.161 0.983 -10.816 1.00 96.56 100 ARG A CA 1
ATOM 779 C C . ARG A 1 100 ? 12.455 0.963 -12.306 1.00 96.56 100 ARG A C 1
ATOM 781 O O . ARG A 1 100 ? 13.012 -0.015 -12.807 1.00 96.56 100 ARG A O 1
ATOM 788 N N . THR A 1 101 ? 12.130 2.058 -12.981 1.00 97.06 101 THR A N 1
ATOM 789 C CA . THR A 1 101 ? 12.534 2.285 -14.369 1.00 97.06 101 THR A CA 1
ATOM 790 C C . THR A 1 101 ? 14.056 2.318 -14.478 1.00 97.06 101 THR A C 1
ATOM 792 O O . THR A 1 101 ? 14.744 2.904 -13.637 1.00 97.06 101 THR A O 1
ATOM 795 N N . GLY A 1 102 ? 14.581 1.653 -15.502 1.00 96.44 102 GLY A N 1
ATOM 796 C CA . GLY A 1 102 ? 16.003 1.625 -15.801 1.00 96.44 102 GLY A CA 1
ATOM 797 C C . GLY A 1 102 ? 16.514 2.987 -16.266 1.00 96.44 102 GLY A C 1
ATOM 798 O O . GLY A 1 102 ? 15.819 3.740 -16.945 1.00 96.44 102 GLY A O 1
ATOM 799 N N . SER A 1 103 ? 17.761 3.300 -15.921 1.00 96.62 103 SER A N 1
ATOM 800 C CA . SER A 1 103 ? 18.494 4.407 -16.542 1.00 96.62 103 SER A CA 1
ATOM 801 C C . SER A 1 103 ? 18.838 4.079 -18.008 1.00 96.62 103 SER A C 1
ATOM 803 O O . SER A 1 103 ? 18.655 2.934 -18.426 1.00 96.62 103 SER A O 1
ATOM 805 N N . PRO A 1 104 ? 19.317 5.039 -18.823 1.00 96.19 104 PRO A N 1
ATOM 806 C CA . PRO A 1 104 ? 19.534 4.814 -20.251 1.00 96.19 104 PRO A CA 1
ATOM 807 C C . PRO A 1 104 ? 20.342 3.548 -20.575 1.00 96.19 104 PRO A C 1
ATOM 809 O O . PRO A 1 104 ? 21.411 3.311 -20.007 1.00 96.19 104 PRO A O 1
ATOM 812 N N . GLY A 1 105 ? 19.795 2.705 -21.455 1.00 90.94 105 GLY A N 1
ATOM 813 C CA . GLY A 1 105 ? 20.356 1.398 -21.825 1.00 90.94 105 GLY A CA 1
ATOM 814 C C . GLY A 1 105 ? 20.395 0.350 -20.698 1.00 90.94 105 GLY A C 1
ATOM 815 O O . GLY A 1 105 ? 20.994 -0.714 -20.866 1.00 90.94 105 GLY A O 1
ATOM 816 N N . LYS A 1 106 ? 19.795 0.624 -19.532 1.00 97.44 106 LYS A N 1
ATOM 817 C CA . LYS A 1 106 ? 19.718 -0.292 -18.385 1.00 97.44 106 LYS A CA 1
ATOM 818 C C . LYS A 1 106 ? 18.312 -0.842 -18.212 1.00 97.44 106 LYS A C 1
ATOM 820 O O . LYS A 1 106 ? 17.315 -0.181 -18.490 1.00 97.44 106 LYS A O 1
ATOM 825 N N . ASN A 1 107 ? 18.248 -2.074 -17.722 1.00 97.62 107 ASN A N 1
ATOM 826 C CA . ASN A 1 107 ? 16.987 -2.763 -17.498 1.00 97.62 107 ASN A CA 1
ATOM 827 C C . ASN A 1 107 ? 16.197 -2.124 -16.350 1.00 97.62 107 ASN A C 1
ATOM 829 O O . ASN A 1 107 ? 16.785 -1.665 -15.366 1.00 97.62 107 ASN A O 1
ATOM 833 N N . GLY A 1 108 ? 14.873 -2.173 -16.457 1.00 97.31 108 GLY A N 1
ATOM 834 C CA . GLY A 1 108 ? 13.984 -1.944 -15.327 1.00 97.31 108 GLY A CA 1
ATOM 835 C C . GLY A 1 108 ? 14.080 -3.077 -14.306 1.00 97.31 108 GLY A C 1
ATOM 836 O O . GLY A 1 108 ? 14.489 -4.199 -14.622 1.00 97.31 108 GLY A O 1
ATOM 837 N N . THR A 1 109 ? 13.719 -2.797 -13.055 1.00 96.94 109 THR A N 1
ATOM 838 C CA . THR A 1 109 ? 13.687 -3.828 -12.009 1.00 96.94 109 THR A CA 1
ATOM 839 C C . THR A 1 109 ? 12.336 -4.528 -11.970 1.00 96.94 109 THR A C 1
ATOM 841 O O . THR A 1 109 ? 11.325 -3.988 -12.402 1.00 96.94 109 THR A O 1
ATOM 844 N N . ASN A 1 110 ? 12.290 -5.730 -11.408 1.00 95.25 110 ASN A N 1
ATOM 845 C CA . ASN A 1 110 ? 11.032 -6.450 -11.227 1.00 95.25 110 ASN A CA 1
ATOM 846 C C . ASN A 1 110 ? 10.104 -5.746 -10.225 1.00 95.25 110 ASN A C 1
ATOM 848 O O . ASN A 1 110 ? 10.579 -5.015 -9.353 1.00 95.25 110 ASN A O 1
ATOM 852 N N . GLY A 1 111 ? 8.806 -6.018 -10.352 1.00 92.50 111 GLY A N 1
ATOM 853 C CA . GLY A 1 111 ? 7.793 -5.674 -9.362 1.00 92.50 111 GLY A CA 1
ATOM 854 C C . GLY A 1 111 ? 7.920 -6.488 -8.075 1.00 92.50 111 GLY A C 1
ATOM 855 O O . GLY A 1 111 ? 8.760 -7.389 -7.953 1.00 92.50 111 GLY A O 1
ATOM 856 N N . GLY A 1 112 ? 7.073 -6.145 -7.106 1.00 91.69 112 GLY A N 1
ATOM 857 C CA . GLY A 1 112 ? 7.092 -6.730 -5.769 1.00 91.69 112 GLY A CA 1
ATOM 858 C C . GLY A 1 112 ? 6.724 -8.213 -5.703 1.00 91.69 112 GLY A C 1
ATOM 859 O O . GLY A 1 112 ? 6.083 -8.778 -6.591 1.00 91.69 112 GLY A O 1
ATOM 860 N N . GLN A 1 113 ? 7.125 -8.834 -4.595 1.00 94.12 113 GLN A N 1
ATOM 861 C CA . GLN A 1 113 ? 6.638 -10.143 -4.166 1.00 94.12 113 GLN A CA 1
ATOM 862 C C . GLN A 1 113 ? 5.793 -9.925 -2.920 1.00 94.12 113 GLN A C 1
ATOM 864 O O . GLN A 1 113 ? 6.330 -9.707 -1.837 1.00 94.12 113 GLN A O 1
ATOM 869 N N . LEU A 1 114 ? 4.479 -9.950 -3.103 1.00 96.31 114 LEU A N 1
ATOM 870 C CA . LEU A 1 114 ? 3.517 -9.625 -2.067 1.00 96.31 114 LEU A CA 1
ATOM 871 C C . LEU A 1 114 ? 2.852 -10.887 -1.555 1.00 96.31 114 LEU A C 1
ATOM 873 O O . LEU A 1 114 ? 2.364 -11.703 -2.337 1.00 96.31 114 LEU A O 1
ATOM 877 N N . ARG A 1 115 ? 2.781 -11.003 -0.233 1.00 96.94 115 ARG A N 1
ATOM 878 C CA . ARG A 1 115 ? 1.902 -11.955 0.437 1.00 96.94 115 ARG A CA 1
ATOM 879 C C . ARG A 1 115 ? 0.772 -11.196 1.080 1.00 96.94 115 ARG A C 1
ATOM 881 O O . ARG A 1 115 ? 0.983 -10.182 1.739 1.00 96.94 115 ARG A O 1
ATOM 888 N N . VAL A 1 116 ? -0.428 -11.699 0.887 1.00 96.69 116 VAL A N 1
ATOM 889 C CA . VAL A 1 116 ? -1.653 -11.049 1.303 1.00 96.69 116 VAL A CA 1
ATOM 890 C C . VAL A 1 116 ? -2.492 -12.076 2.029 1.00 96.69 116 VAL A C 1
ATOM 892 O O . VAL A 1 116 ? -2.744 -13.156 1.500 1.00 96.69 116 VAL A O 1
ATOM 895 N N . ARG A 1 117 ? -2.950 -11.745 3.231 1.00 96.00 117 ARG A N 1
ATOM 896 C CA . ARG A 1 117 ? -3.918 -12.553 3.965 1.00 96.00 117 ARG A CA 1
ATOM 897 C C . ARG A 1 117 ? -5.148 -11.723 4.268 1.00 96.00 117 ARG A C 1
ATOM 899 O O . ARG A 1 117 ? -5.050 -10.684 4.914 1.00 96.00 117 ARG A O 1
ATOM 906 N N . LEU A 1 118 ? -6.294 -12.209 3.811 1.00 95.50 118 LEU A N 1
ATOM 907 C CA . LEU A 1 118 ? -7.595 -11.618 4.074 1.00 95.50 118 LEU A CA 1
ATOM 908 C C . LEU A 1 118 ? -8.365 -12.522 5.040 1.00 95.50 118 LEU A C 1
ATOM 910 O O . LEU A 1 118 ? -8.607 -13.690 4.732 1.00 95.50 118 LEU A O 1
ATOM 914 N N . ALA A 1 119 ? -8.733 -11.993 6.202 1.00 93.62 119 ALA A N 1
ATOM 915 C CA . ALA A 1 119 ? -9.425 -12.752 7.237 1.00 93.62 119 ALA A CA 1
ATOM 916 C C . ALA A 1 119 ? -10.514 -11.915 7.906 1.00 93.62 119 ALA A C 1
ATOM 918 O O . ALA A 1 119 ? -10.291 -10.752 8.253 1.00 93.62 119 ALA A O 1
ATOM 919 N N . LYS A 1 120 ? -11.682 -12.518 8.122 1.00 90.75 120 LYS A N 1
ATOM 920 C CA . LYS A 1 120 ? -12.772 -11.889 8.868 1.00 90.75 120 LYS A CA 1
ATOM 921 C C . LYS A 1 120 ? -12.766 -12.351 10.323 1.00 90.75 120 LYS A C 1
ATOM 923 O O . LYS A 1 120 ? -12.697 -13.545 10.586 1.00 90.75 120 LYS A O 1
ATOM 928 N N . ASP A 1 121 ? -12.878 -11.412 11.254 1.00 87.69 121 ASP A N 1
ATOM 929 C CA . ASP A 1 121 ? -13.025 -11.683 12.686 1.00 87.69 121 ASP A CA 1
ATOM 930 C C . ASP A 1 121 ? -14.049 -10.733 13.341 1.00 87.69 121 ASP A C 1
ATOM 932 O O . ASP A 1 121 ? -14.832 -10.067 12.658 1.00 87.69 121 ASP A O 1
ATOM 936 N N . GLU A 1 122 ? -14.071 -10.690 14.678 1.00 83.69 122 GLU A N 1
ATOM 937 C CA . GLU A 1 122 ? -14.959 -9.813 15.454 1.00 83.69 122 GLU A CA 1
ATOM 938 C C . GLU A 1 122 ? -14.696 -8.312 15.237 1.00 83.69 122 GLU A C 1
ATOM 940 O O . GLU A 1 122 ? -15.607 -7.500 15.417 1.00 83.69 122 GLU A O 1
ATOM 945 N N . ALA A 1 123 ? -13.468 -7.917 14.877 1.00 82.88 123 ALA A N 1
ATOM 946 C CA . ALA A 1 123 ? -13.126 -6.524 14.592 1.00 82.88 123 ALA A CA 1
ATOM 947 C C . ALA A 1 123 ? -13.568 -6.097 13.191 1.00 82.88 123 ALA A C 1
ATOM 949 O O . ALA A 1 123 ? -13.868 -4.919 12.984 1.00 82.88 123 ALA A O 1
ATOM 950 N N . GLY A 1 124 ? -13.619 -7.034 12.246 1.00 88.94 124 GLY A N 1
ATOM 951 C CA . GLY A 1 124 ? -14.077 -6.786 10.889 1.00 88.94 124 GLY A CA 1
ATOM 952 C C . GLY A 1 124 ? -13.293 -7.590 9.863 1.00 88.94 124 GLY A C 1
ATOM 953 O O . GLY A 1 124 ? -12.877 -8.719 10.107 1.00 88.94 124 GLY A O 1
ATOM 954 N N . MET A 1 125 ? -13.133 -7.012 8.674 1.00 94.81 125 MET A N 1
ATOM 955 C CA . MET A 1 125 ? -12.330 -7.615 7.616 1.00 94.81 125 MET A CA 1
ATOM 956 C C . MET A 1 125 ? -10.897 -7.086 7.698 1.00 94.81 125 MET A C 1
ATOM 958 O O . MET A 1 125 ? -10.662 -5.887 7.548 1.00 94.81 125 MET A O 1
ATOM 962 N N . ASN A 1 126 ? -9.952 -7.988 7.940 1.00 94.62 126 ASN A N 1
ATOM 963 C CA . ASN A 1 126 ? -8.536 -7.700 8.120 1.00 94.62 126 ASN A CA 1
ATOM 964 C C . ASN A 1 126 ? -7.766 -8.074 6.862 1.00 94.62 126 ASN A C 1
ATOM 966 O O . ASN A 1 126 ? -7.929 -9.171 6.329 1.00 94.62 126 ASN A O 1
ATOM 970 N N . LEU A 1 127 ? -6.881 -7.184 6.438 1.00 96.62 127 LEU A N 1
ATOM 971 C CA . LEU A 1 127 ? -5.945 -7.398 5.350 1.00 96.62 127 LEU A CA 1
ATOM 972 C C . LEU A 1 127 ? -4.531 -7.235 5.892 1.00 96.62 127 LEU A C 1
ATOM 974 O O . LEU A 1 127 ? -4.085 -6.130 6.193 1.00 96.62 127 LEU A O 1
ATOM 978 N N . LEU A 1 128 ? -3.832 -8.355 6.017 1.00 96.31 128 LEU A N 1
ATOM 979 C CA . LEU A 1 128 ? -2.413 -8.382 6.330 1.00 96.31 128 LEU A CA 1
ATOM 980 C C . LEU A 1 128 ? -1.644 -8.439 5.014 1.00 96.31 128 LEU A C 1
ATOM 982 O O . LEU A 1 128 ? -1.889 -9.318 4.187 1.00 96.31 128 LEU A O 1
ATOM 986 N N . LEU A 1 129 ? -0.740 -7.491 4.816 1.00 96.75 129 LEU A N 1
ATOM 987 C CA . LEU A 1 129 ? 0.080 -7.385 3.620 1.00 96.75 129 LEU A CA 1
ATOM 988 C C . LEU A 1 129 ? 1.546 -7.436 4.027 1.00 96.75 129 LEU A C 1
ATOM 990 O O . LEU A 1 129 ? 1.991 -6.639 4.849 1.00 96.75 129 LEU A O 1
ATOM 994 N N . TRP A 1 130 ? 2.291 -8.358 3.429 1.00 95.81 130 TRP A N 1
ATOM 995 C CA . TRP A 1 130 ? 3.735 -8.455 3.573 1.00 95.81 130 TRP A CA 1
ATOM 996 C C . TRP A 1 130 ? 4.406 -8.188 2.231 1.00 95.81 130 TRP A C 1
ATOM 998 O O . TRP A 1 130 ? 4.151 -8.888 1.249 1.00 95.81 130 TRP A O 1
ATOM 1008 N N . ASP A 1 131 ? 5.295 -7.205 2.229 1.00 90.56 131 ASP A N 1
ATOM 1009 C CA . ASP A 1 131 ? 6.360 -7.040 1.243 1.00 90.56 131 ASP A CA 1
ATOM 1010 C C . ASP A 1 131 ? 7.699 -7.394 1.920 1.00 90.56 131 ASP A C 1
ATOM 1012 O O . ASP A 1 131 ? 7.763 -7.603 3.133 1.00 90.56 131 ASP A O 1
ATOM 1016 N N . ARG A 1 132 ? 8.793 -7.471 1.162 1.00 82.31 132 ARG A N 1
ATOM 1017 C CA . ARG A 1 132 ? 10.128 -7.863 1.647 1.00 82.31 132 ARG A CA 1
ATOM 1018 C C . ARG A 1 132 ? 10.585 -7.106 2.893 1.00 82.31 132 ARG A C 1
ATOM 1020 O O . ARG A 1 132 ? 11.302 -7.674 3.712 1.00 82.31 132 ARG A O 1
ATOM 1027 N N . GLU A 1 133 ? 10.186 -5.846 3.019 1.00 83.50 133 GLU A N 1
ATOM 1028 C CA . GLU A 1 133 ? 10.644 -4.941 4.078 1.00 83.50 133 GLU A CA 1
ATOM 1029 C C . GLU A 1 133 ? 9.543 -4.562 5.072 1.00 83.50 133 GLU A C 1
ATOM 1031 O O . GLU A 1 133 ? 9.840 -4.062 6.155 1.00 83.50 133 GLU A O 1
ATOM 1036 N N . THR A 1 134 ? 8.271 -4.781 4.725 1.00 87.62 134 THR A N 1
ATOM 1037 C CA . THR A 1 134 ? 7.146 -4.219 5.478 1.00 87.62 134 THR A CA 1
ATOM 1038 C C . THR A 1 134 ? 6.048 -5.242 5.721 1.00 87.62 134 THR A C 1
ATOM 1040 O O . THR A 1 134 ? 5.730 -6.062 4.865 1.00 87.62 134 THR A O 1
ATOM 1043 N N . ALA A 1 135 ? 5.460 -5.174 6.913 1.00 93.31 135 ALA A N 1
ATOM 1044 C CA . ALA A 1 135 ? 4.249 -5.892 7.272 1.00 93.31 135 ALA A CA 1
ATOM 1045 C C . ALA A 1 135 ? 3.203 -4.861 7.695 1.00 93.31 135 ALA A C 1
ATOM 1047 O O . ALA A 1 135 ? 3.426 -4.110 8.644 1.00 93.31 135 ALA A O 1
ATOM 1048 N N . LEU A 1 136 ? 2.090 -4.806 6.974 1.00 96.06 136 LEU A N 1
ATOM 1049 C CA . LEU A 1 136 ? 1.025 -3.831 7.169 1.00 96.06 136 LEU A CA 1
ATOM 1050 C C . LEU A 1 136 ? -0.270 -4.547 7.536 1.00 96.06 136 LEU A C 1
ATOM 1052 O O . LEU A 1 136 ? -0.595 -5.591 6.970 1.00 96.06 136 LEU A O 1
ATOM 1056 N N . HIS A 1 137 ? -1.021 -3.964 8.467 1.00 96.38 137 HIS A N 1
ATOM 1057 C CA . HIS A 1 137 ? -2.323 -4.467 8.891 1.00 96.38 137 HIS A CA 1
ATOM 1058 C C . HIS A 1 137 ? -3.396 -3.430 8.585 1.00 96.38 137 HIS A C 1
ATOM 1060 O O . HIS A 1 137 ? -3.528 -2.430 9.283 1.00 96.38 137 HIS A O 1
ATOM 1066 N N . TYR A 1 138 ? -4.174 -3.687 7.542 1.00 97.31 138 TYR A N 1
ATOM 1067 C CA . TYR A 1 138 ? -5.334 -2.889 7.179 1.00 97.31 138 TYR A CA 1
ATOM 1068 C C . TYR A 1 138 ? -6.616 -3.469 7.782 1.00 97.31 138 TYR A C 1
ATOM 1070 O O . TYR A 1 138 ? -6.812 -4.687 7.790 1.00 97.31 138 TYR A O 1
ATOM 1078 N N . LEU A 1 139 ? -7.516 -2.596 8.229 1.00 96.56 139 LEU A N 1
ATOM 1079 C CA . LEU A 1 139 ? -8.841 -2.960 8.731 1.00 96.56 139 LEU A CA 1
ATOM 1080 C C . LEU A 1 139 ? -9.922 -2.239 7.922 1.00 96.56 139 LEU A C 1
ATOM 1082 O O . LEU A 1 139 ? -9.977 -1.009 7.898 1.00 96.56 139 LEU A O 1
ATOM 1086 N N . PHE A 1 140 ? -10.791 -3.003 7.263 1.00 95.75 140 PHE A N 1
ATOM 1087 C CA . PHE A 1 140 ? -11.888 -2.463 6.462 1.00 95.75 140 PHE A CA 1
ATOM 1088 C C . PHE A 1 140 ? -13.028 -1.973 7.346 1.00 95.75 140 PHE A C 1
ATOM 1090 O O . PHE A 1 140 ? -13.694 -2.766 8.012 1.00 95.75 140 PHE A O 1
ATOM 1097 N N . LEU A 1 141 ? -13.286 -0.669 7.275 1.00 93.88 141 LEU A N 1
ATOM 1098 C CA . LEU A 1 141 ? -14.494 -0.027 7.797 1.00 93.88 141 LEU A CA 1
ATOM 1099 C C . LEU A 1 141 ? -15.407 0.479 6.666 1.00 93.88 141 LEU A C 1
ATOM 1101 O O . LEU A 1 141 ? -16.565 0.797 6.907 1.00 93.88 141 LEU A O 1
ATOM 1105 N N . SER A 1 142 ? -14.905 0.511 5.429 1.00 90.19 142 SER A N 1
ATOM 1106 C CA . SER A 1 142 ? -15.665 0.780 4.205 1.00 90.19 142 SER A CA 1
ATOM 1107 C C . SER A 1 142 ? -15.937 -0.509 3.411 1.00 90.19 142 SER A C 1
ATOM 1109 O O . SER A 1 142 ? -15.262 -1.528 3.566 1.00 90.19 142 SER A O 1
ATOM 1111 N N . LYS A 1 143 ? -16.942 -0.449 2.526 1.00 88.75 143 LYS A N 1
ATOM 1112 C CA . LYS A 1 143 ? -17.259 -1.482 1.523 1.00 88.75 143 LYS A CA 1
ATOM 1113 C C . LYS A 1 143 ? -16.419 -1.361 0.246 1.00 88.75 143 LYS A C 1
ATOM 1115 O O . LYS A 1 143 ? -16.555 -2.192 -0.650 1.00 88.75 143 LYS A O 1
ATOM 1120 N N . ARG A 1 144 ? -15.604 -0.312 0.124 1.00 93.31 144 ARG A N 1
ATOM 1121 C CA . ARG A 1 144 ? -14.758 -0.071 -1.042 1.00 93.31 144 ARG A CA 1
ATOM 1122 C C . ARG A 1 144 ? -13.664 -1.134 -1.142 1.00 93.31 144 ARG A C 1
ATOM 1124 O O . ARG A 1 144 ? -13.095 -1.553 -0.136 1.00 93.31 144 ARG A O 1
ATOM 1131 N N . LYS A 1 145 ? -13.357 -1.541 -2.374 1.00 95.81 145 LYS A N 1
ATOM 1132 C CA . LYS A 1 145 ? -12.253 -2.462 -2.641 1.00 95.81 145 LYS A CA 1
ATOM 1133 C C . LYS A 1 145 ? -10.899 -1.793 -2.424 1.00 95.81 145 LYS A C 1
ATOM 1135 O O . LYS A 1 145 ? -10.746 -0.592 -2.634 1.00 95.81 145 LYS A O 1
ATOM 1140 N N . PHE A 1 146 ? -9.926 -2.598 -2.028 1.00 97.56 146 PHE A N 1
ATOM 1141 C CA . PHE A 1 146 ? -8.535 -2.203 -1.889 1.00 97.56 146 PHE A CA 1
ATOM 1142 C C . PHE A 1 146 ? -7.725 -2.704 -3.086 1.00 97.56 146 PHE A C 1
ATOM 1144 O O . PHE A 1 146 ? -7.745 -3.897 -3.395 1.00 97.56 146 PHE A O 1
ATOM 1151 N N . THR A 1 147 ? -7.005 -1.808 -3.754 1.00 97.94 147 THR A N 1
ATOM 1152 C CA . THR A 1 147 ? -6.211 -2.152 -4.936 1.00 97.94 147 THR A CA 1
ATOM 1153 C C . THR A 1 147 ? -4.792 -2.550 -4.537 1.00 97.94 147 THR A C 1
ATOM 1155 O O . THR A 1 147 ? -4.082 -1.793 -3.882 1.00 97.94 147 THR A O 1
ATOM 1158 N N . ILE A 1 148 ? -4.340 -3.725 -4.957 1.00 97.00 148 ILE A N 1
ATOM 1159 C CA . ILE A 1 148 ? -2.960 -4.184 -4.802 1.00 97.00 148 ILE A CA 1
ATOM 1160 C C . ILE A 1 148 ? -2.342 -4.240 -6.190 1.00 97.00 148 ILE A C 1
ATOM 1162 O O . ILE A 1 148 ? -2.787 -5.013 -7.035 1.00 97.00 148 ILE A O 1
ATOM 1166 N N . SER A 1 149 ? -1.308 -3.434 -6.417 1.00 95.44 149 SER A N 1
ATOM 1167 C CA . SER A 1 149 ? -0.578 -3.420 -7.682 1.00 95.44 149 SER A CA 1
ATOM 1168 C C . SER A 1 149 ? 0.856 -3.905 -7.504 1.00 95.44 149 SER A C 1
ATOM 1170 O O . SER A 1 149 ? 1.566 -3.487 -6.586 1.00 95.44 149 SER A O 1
ATOM 1172 N N . ALA A 1 150 ? 1.295 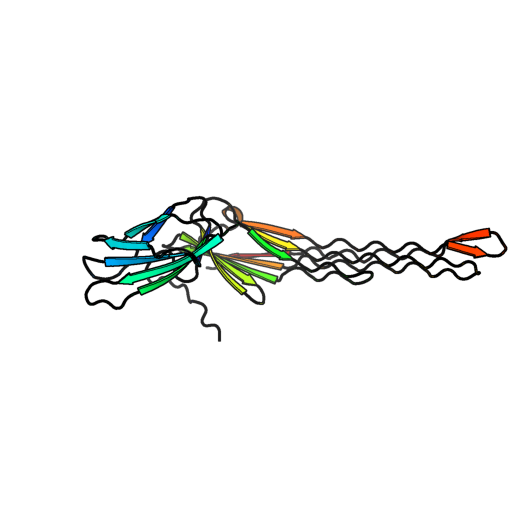-4.771 -8.409 1.00 95.00 150 ALA A N 1
ATOM 1173 C CA . ALA A 1 150 ? 2.695 -5.123 -8.586 1.00 95.00 150 ALA A CA 1
ATOM 1174 C C . ALA A 1 150 ? 3.026 -4.956 -10.068 1.00 95.00 150 ALA A C 1
ATOM 1176 O O . ALA A 1 150 ? 2.396 -5.572 -10.926 1.00 95.00 150 ALA A O 1
ATOM 1177 N N . ARG A 1 151 ? 3.974 -4.078 -10.400 1.00 95.88 151 ARG A N 1
ATOM 1178 C CA . ARG A 1 151 ? 4.386 -3.907 -11.795 1.00 95.88 151 ARG A CA 1
ATOM 1179 C C . ARG A 1 151 ? 5.891 -3.839 -11.951 1.00 95.88 151 ARG A C 1
ATOM 1181 O O . ARG A 1 151 ? 6.598 -3.349 -11.078 1.00 95.88 151 ARG A O 1
ATOM 1188 N N . GLY A 1 152 ? 6.371 -4.382 -13.064 1.00 97.25 152 GLY A N 1
ATOM 1189 C CA . GLY A 1 152 ? 7.767 -4.288 -13.468 1.00 97.25 152 GLY A CA 1
ATOM 1190 C C . GLY A 1 152 ? 8.125 -2.865 -13.885 1.00 97.25 152 GLY A C 1
ATOM 1191 O O . GLY A 1 152 ? 7.318 -2.158 -14.478 1.00 97.25 152 GLY A O 1
ATOM 1192 N N . GLY A 1 153 ? 9.346 -2.443 -13.582 1.00 97.50 153 GLY A N 1
ATOM 1193 C CA . GLY A 1 153 ? 9.880 -1.170 -14.043 1.00 97.50 153 GLY A CA 1
ATOM 1194 C C . GLY A 1 153 ? 10.159 -1.195 -15.541 1.00 97.50 153 GLY A C 1
ATOM 1195 O O . GLY A 1 153 ? 10.517 -2.235 -16.100 1.00 97.50 153 GLY A O 1
ATOM 1196 N N . ASP A 1 154 ? 10.030 -0.042 -16.183 1.00 98.00 154 ASP A N 1
ATOM 1197 C CA . ASP A 1 154 ? 10.304 0.094 -17.613 1.00 98.00 154 ASP A CA 1
ATOM 1198 C C . ASP A 1 154 ? 11.808 0.007 -17.895 1.00 98.00 154 ASP A C 1
ATOM 1200 O O . ASP A 1 154 ? 12.642 0.358 -17.058 1.00 98.00 154 ASP A O 1
ATOM 1204 N N . GLY A 1 155 ? 12.175 -0.472 -19.077 1.00 97.69 155 GLY A N 1
ATOM 1205 C CA . GLY A 1 155 ? 13.549 -0.410 -19.554 1.00 97.69 155 GLY A CA 1
ATOM 1206 C C . GLY A 1 155 ? 13.936 1.014 -19.949 1.00 97.69 155 GLY A C 1
ATOM 1207 O O . GLY A 1 155 ? 13.134 1.746 -20.524 1.00 97.69 155 GLY A O 1
ATOM 1208 N N . GLY A 1 156 ? 15.172 1.424 -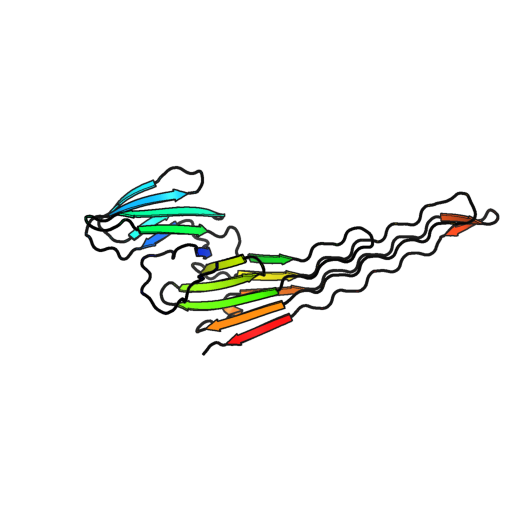19.666 1.00 97.50 156 GLY A N 1
ATOM 1209 C CA . GLY A 1 156 ? 15.639 2.753 -20.053 1.00 97.50 156 GLY A CA 1
ATOM 1210 C C . GLY A 1 156 ? 15.953 2.844 -21.545 1.00 97.50 156 GLY A C 1
ATOM 1211 O O . GLY A 1 156 ? 16.552 1.930 -22.117 1.00 97.50 156 GLY A O 1
ATOM 1212 N N . THR A 1 157 ? 15.595 3.959 -22.179 1.00 97.25 157 THR A N 1
ATOM 1213 C CA . THR A 1 157 ? 15.911 4.227 -23.591 1.00 97.25 157 THR A CA 1
ATOM 1214 C C . THR A 1 157 ? 17.419 4.193 -23.834 1.00 97.25 157 THR A C 1
ATOM 1216 O O . THR A 1 157 ? 18.196 4.728 -23.045 1.00 97.25 157 THR A O 1
ATOM 1219 N N . GLY A 1 158 ? 17.846 3.534 -24.907 1.00 95.19 158 GLY A N 1
ATOM 1220 C CA . GLY A 1 158 ? 19.243 3.499 -25.317 1.00 95.19 158 GLY A CA 1
ATOM 1221 C C . GLY A 1 158 ? 19.711 4.882 -25.781 1.00 95.19 158 GLY A C 1
ATOM 1222 O O . GLY A 1 158 ? 18.970 5.545 -26.501 1.00 95.19 158 GLY A O 1
ATOM 1223 N N . PRO A 1 159 ? 20.905 5.347 -25.381 1.00 94.38 159 PRO A N 1
ATOM 1224 C CA . PRO A 1 159 ? 21.459 6.593 -25.902 1.00 94.38 159 PRO A CA 1
ATOM 1225 C C . PRO A 1 159 ? 21.620 6.585 -27.427 1.00 94.38 159 PRO A C 1
ATOM 1227 O O . PRO A 1 159 ? 22.052 5.580 -28.002 1.00 94.38 159 PRO A O 1
ATOM 1230 N N . ASP A 1 160 ? 21.329 7.720 -28.059 1.00 92.69 160 ASP A N 1
ATOM 1231 C CA . ASP A 1 160 ? 21.611 7.934 -29.477 1.00 92.69 160 ASP A CA 1
ATOM 1232 C C . ASP A 1 160 ? 23.124 7.905 -29.745 1.00 92.69 160 ASP A C 1
ATOM 1234 O O . ASP A 1 160 ? 23.956 8.209 -28.884 1.00 92.69 160 ASP A O 1
ATOM 1238 N N . GLY A 1 161 ? 23.479 7.511 -30.962 1.00 87.94 161 GLY A N 1
ATOM 1239 C CA . GLY A 1 161 ? 24.833 7.582 -31.471 1.00 87.94 161 GLY A CA 1
ATOM 1240 C C . GLY A 1 161 ? 25.278 9.029 -31.663 1.00 87.94 161 GLY A C 1
ATOM 1241 O O . GLY A 1 161 ? 24.498 9.894 -32.052 1.00 87.94 161 GLY A O 1
ATOM 1242 N N . VAL A 1 162 ? 26.556 9.287 -31.407 1.00 85.19 162 VAL A N 1
ATOM 1243 C CA . VAL A 1 162 ? 27.181 10.590 -31.650 1.00 85.19 162 VAL A CA 1
ATOM 1244 C C . VAL A 1 162 ? 27.338 10.818 -33.157 1.00 85.19 162 VAL A C 1
ATOM 1246 O O . VAL A 1 162 ? 27.747 9.911 -33.888 1.00 85.19 162 VAL A O 1
ATOM 1249 N N . GLU A 1 163 ? 26.997 12.025 -33.608 1.00 82.81 163 GLU A N 1
ATOM 1250 C CA . GLU A 1 163 ? 27.204 12.483 -34.986 1.00 82.81 163 GLU A CA 1
ATOM 1251 C C . GLU A 1 163 ? 28.673 12.873 -35.203 1.00 82.81 163 GLU A C 1
ATOM 1253 O O . GLU A 1 163 ? 29.286 13.481 -34.324 1.00 82.81 163 GLU A O 1
ATOM 1258 N N . PHE A 1 164 ? 29.237 12.545 -36.367 1.00 75.19 164 PHE A N 1
ATOM 1259 C CA . PHE A 1 164 ? 30.621 12.884 -36.715 1.00 75.19 164 PHE A CA 1
ATOM 1260 C C . PHE A 1 164 ? 30.717 13.444 -38.133 1.00 75.19 164 PHE A C 1
ATOM 1262 O O . PHE A 1 164 ? 30.048 12.971 -39.047 1.00 75.19 164 PHE A O 1
ATOM 1269 N N . ASP A 1 165 ? 31.634 14.388 -38.344 1.00 66.38 165 ASP A N 1
ATOM 1270 C CA . ASP A 1 165 ? 31.959 14.909 -39.682 1.00 66.38 165 ASP A CA 1
ATOM 1271 C C . ASP A 1 165 ? 32.885 13.969 -40.486 1.00 66.38 165 ASP A C 1
ATOM 1273 O O . ASP A 1 165 ? 33.206 14.238 -41.644 1.00 66.38 165 ASP A O 1
ATOM 1277 N N . THR A 1 166 ? 33.323 12.855 -39.891 1.00 61.94 166 THR A N 1
ATOM 1278 C CA . THR A 1 166 ? 34.228 11.858 -40.488 1.00 61.94 166 THR A CA 1
ATOM 1279 C C . THR A 1 166 ? 33.572 10.472 -40.577 1.00 61.94 166 THR A C 1
ATOM 1281 O O . THR A 1 166 ? 32.491 10.250 -40.042 1.00 61.94 166 THR A O 1
ATOM 1284 N N . ALA A 1 167 ? 34.205 9.526 -41.284 1.00 58.34 167 ALA A N 1
ATOM 1285 C CA . ALA A 1 167 ? 33.596 8.290 -41.806 1.00 58.34 167 ALA A CA 1
ATOM 1286 C C . ALA A 1 167 ? 33.109 7.228 -40.782 1.00 58.34 167 ALA A C 1
ATOM 1288 O O . ALA A 1 167 ? 32.742 6.122 -41.196 1.00 58.34 167 ALA A O 1
ATOM 1289 N N . GLU A 1 168 ? 33.083 7.534 -39.483 1.00 58.84 168 GLU A N 1
ATOM 1290 C CA . GLU A 1 168 ? 32.664 6.617 -38.418 1.00 58.84 168 GLU A CA 1
ATOM 1291 C C . GLU A 1 168 ? 31.648 7.292 -37.479 1.00 58.84 168 GLU A C 1
ATOM 1293 O O . GLU A 1 168 ? 32.023 7.939 -36.505 1.00 58.84 168 GLU A O 1
ATOM 1298 N N . ALA A 1 169 ? 30.343 7.129 -37.742 1.00 64.12 169 ALA A N 1
ATOM 1299 C CA . ALA A 1 169 ? 29.330 7.419 -36.723 1.00 64.12 169 ALA A CA 1
ATOM 1300 C C . ALA A 1 169 ? 29.337 6.372 -35.612 1.00 64.12 169 ALA A C 1
ATOM 1302 O O . ALA A 1 169 ? 29.471 5.169 -35.862 1.00 64.12 169 ALA A O 1
ATOM 1303 N N . ALA A 1 170 ? 29.052 6.814 -34.386 1.00 73.50 170 ALA A N 1
ATOM 1304 C CA . ALA A 1 170 ? 28.731 5.882 -33.320 1.00 73.50 170 ALA A CA 1
ATOM 1305 C C . ALA A 1 170 ? 27.337 5.274 -33.556 1.00 73.50 170 ALA A C 1
ATOM 1307 O O . ALA A 1 170 ? 26.358 5.958 -33.861 1.00 73.50 170 ALA A O 1
ATOM 1308 N N . ARG A 1 171 ? 27.249 3.954 -33.397 1.00 87.19 171 ARG A N 1
ATOM 1309 C CA . ARG A 1 171 ? 25.989 3.207 -33.380 1.00 87.19 171 ARG A CA 1
ATOM 1310 C C . ARG A 1 171 ? 25.125 3.640 -32.188 1.00 87.19 171 ARG A C 1
ATOM 1312 O O . ARG A 1 171 ? 25.647 3.819 -31.088 1.00 87.19 171 ARG A O 1
ATOM 1319 N N . GLY A 1 172 ? 23.810 3.723 -32.398 1.00 90.75 172 GLY A N 1
ATOM 1320 C CA . GLY A 1 172 ? 22.848 3.917 -31.314 1.00 90.75 172 GLY A CA 1
ATOM 1321 C C . GLY A 1 172 ? 22.868 2.738 -30.338 1.00 90.75 172 GLY A C 1
ATOM 1322 O O . GLY A 1 172 ? 22.985 1.574 -30.737 1.00 90.75 172 GLY A O 1
ATOM 1323 N N . GLN A 1 173 ? 22.798 3.016 -29.040 1.00 93.44 173 GLN A N 1
ATOM 1324 C CA . GLN A 1 173 ? 22.851 1.973 -28.019 1.00 93.44 173 GLN A CA 1
ATOM 1325 C C . GLN A 1 173 ? 21.496 1.275 -27.877 1.00 93.44 173 GLN A C 1
ATOM 1327 O O . GLN A 1 173 ? 20.440 1.861 -28.100 1.00 93.44 173 GLN A O 1
ATOM 1332 N N . ASN A 1 174 ? 21.509 -0.001 -27.492 1.00 96.06 174 ASN A N 1
ATOM 1333 C CA . ASN A 1 174 ? 20.268 -0.735 -27.255 1.00 96.06 174 ASN A CA 1
ATOM 1334 C C . ASN A 1 174 ? 19.517 -0.166 -26.043 1.00 96.06 174 ASN A C 1
ATOM 1336 O O . ASN A 1 174 ? 20.132 0.274 -25.070 1.00 96.06 174 ASN A O 1
ATOM 1340 N N . GLY A 1 175 ? 18.191 -0.250 -26.086 1.00 97.12 175 GLY A N 1
ATOM 1341 C CA . GLY A 1 175 ? 17.349 -0.000 -24.925 1.00 97.12 175 GLY A CA 1
ATOM 1342 C C . GLY A 1 175 ? 17.478 -1.104 -23.876 1.00 97.12 175 GLY A C 1
ATOM 1343 O O . GLY A 1 175 ? 17.826 -2.251 -24.174 1.00 97.12 175 GLY A O 1
ATOM 1344 N N . GLY A 1 176 ? 17.189 -0.755 -22.628 1.00 97.69 176 GLY A N 1
ATOM 1345 C CA . GLY A 1 176 ? 17.111 -1.700 -21.525 1.00 97.69 176 GLY A CA 1
ATOM 1346 C C . GLY A 1 176 ? 15.865 -2.578 -21.600 1.00 97.69 176 GLY A C 1
ATOM 1347 O O . GLY A 1 176 ? 14.818 -2.155 -22.084 1.00 97.69 176 GLY A O 1
ATOM 1348 N N . GLY A 1 177 ? 15.962 -3.809 -21.101 1.00 97.62 177 GLY A N 1
ATOM 1349 C CA . GLY A 1 177 ? 14.816 -4.705 -20.961 1.00 97.62 177 GLY A CA 1
ATOM 1350 C C . GLY A 1 177 ? 13.867 -4.283 -19.840 1.00 97.62 177 GLY A C 1
ATOM 1351 O O . GLY A 1 177 ? 14.280 -3.656 -18.863 1.00 97.62 177 GLY A O 1
ATOM 1352 N N . ALA A 1 178 ? 12.600 -4.652 -19.970 1.00 97.38 178 ALA A N 1
ATOM 1353 C CA . ALA A 1 178 ? 11.591 -4.382 -18.961 1.00 97.38 178 ALA A CA 1
ATOM 1354 C C . ALA A 1 178 ? 11.639 -5.373 -17.790 1.00 97.38 178 ALA A C 1
ATOM 1356 O O . ALA A 1 178 ? 12.014 -6.541 -17.935 1.00 97.38 178 ALA A O 1
ATOM 1357 N N . GLY A 1 179 ? 11.202 -4.905 -16.624 1.00 96.81 179 GLY A N 1
ATOM 1358 C CA . GLY A 1 179 ? 11.025 -5.721 -15.433 1.00 96.81 179 GLY A CA 1
ATOM 1359 C C . GLY A 1 179 ? 9.823 -6.662 -15.531 1.00 96.81 179 GLY A C 1
ATOM 1360 O O . GLY A 1 179 ? 8.829 -6.392 -16.208 1.00 96.81 179 GLY A O 1
ATOM 1361 N N . TRP A 1 180 ? 9.894 -7.775 -14.805 1.00 95.88 180 TRP A N 1
ATOM 1362 C CA . TRP A 1 180 ? 8.768 -8.692 -14.606 1.00 95.88 180 TRP A CA 1
ATOM 1363 C C . TRP A 1 180 ? 7.727 -8.105 -13.643 1.00 95.88 180 TRP A C 1
ATOM 1365 O O . TRP A 1 180 ? 8.096 -7.422 -12.689 1.00 95.88 180 TRP A O 1
ATOM 1375 N N . GLY A 1 181 ? 6.441 -8.406 -13.858 1.00 91.88 181 GLY A N 1
ATOM 1376 C CA . GLY A 1 181 ? 5.332 -7.816 -13.098 1.00 91.88 181 GLY A CA 1
ATOM 1377 C C . GLY A 1 181 ? 5.247 -8.154 -11.609 1.00 91.88 181 GLY A C 1
ATOM 1378 O O . GLY A 1 181 ? 4.568 -7.450 -10.876 1.00 91.88 181 GLY A O 1
ATOM 1379 N N . GLY A 1 182 ? 5.965 -9.168 -11.128 1.00 94.12 182 GLY A N 1
ATOM 1380 C CA . GLY A 1 182 ? 5.923 -9.571 -9.721 1.00 94.12 182 GLY A CA 1
ATOM 1381 C C . GLY A 1 182 ? 4.920 -10.690 -9.429 1.00 94.12 182 GLY A C 1
ATOM 1382 O O . GLY A 1 182 ? 4.309 -11.268 -10.336 1.00 94.12 182 GLY A O 1
ATOM 1383 N N . THR A 1 183 ? 4.768 -11.005 -8.143 1.00 95.56 183 THR A N 1
ATOM 1384 C CA . THR A 1 183 ? 3.845 -12.035 -7.642 1.00 95.56 183 THR A CA 1
ATOM 1385 C C . THR A 1 183 ? 2.992 -11.469 -6.520 1.00 95.56 183 THR A C 1
ATOM 1387 O O . THR A 1 183 ? 3.527 -10.838 -5.611 1.00 95.56 183 THR A O 1
ATOM 1390 N N . VAL A 1 184 ? 1.692 -11.764 -6.548 1.00 96.75 184 VAL A N 1
ATOM 1391 C CA . VAL A 1 184 ? 0.777 -11.536 -5.424 1.00 96.75 184 VAL A CA 1
ATOM 1392 C C . VAL A 1 184 ? 0.191 -12.877 -4.985 1.00 96.75 184 VAL A C 1
ATOM 1394 O O . VAL A 1 184 ? -0.586 -13.485 -5.716 1.00 96.75 184 VAL A O 1
ATOM 1397 N N . GLU A 1 185 ? 0.576 -13.344 -3.801 1.00 97.06 185 GLU A N 1
ATOM 1398 C CA . GLU A 1 185 ? 0.032 -14.537 -3.143 1.00 97.06 185 GLU A CA 1
ATOM 1399 C C . GLU A 1 185 ? -1.108 -14.116 -2.208 1.00 97.06 185 GLU A C 1
ATOM 1401 O O . GLU A 1 185 ? -0.877 -13.415 -1.225 1.00 97.06 185 GLU A O 1
ATOM 1406 N N . VAL A 1 186 ? -2.340 -14.536 -2.495 1.00 96.81 186 VAL A N 1
ATOM 1407 C CA . VAL A 1 186 ? -3.536 -14.204 -1.711 1.00 96.81 186 VAL A CA 1
ATOM 1408 C C . VAL A 1 186 ? -4.016 -15.426 -0.952 1.00 96.81 186 VAL A C 1
ATOM 1410 O O . VAL A 1 186 ? -4.442 -16.411 -1.545 1.00 96.81 186 VAL A O 1
ATOM 1413 N N . THR A 1 187 ? -4.023 -15.336 0.368 1.00 96.19 187 THR A N 1
ATOM 1414 C CA . THR A 1 187 ? -4.582 -16.350 1.259 1.00 96.19 187 THR A CA 1
ATOM 1415 C C . THR A 1 187 ? -5.842 -15.811 1.924 1.00 96.19 187 THR A C 1
ATOM 1417 O O . THR A 1 187 ? -5.879 -14.657 2.352 1.00 96.19 187 THR A O 1
ATOM 1420 N N . THR A 1 188 ? -6.898 -16.618 1.995 1.00 93.81 188 THR A N 1
ATOM 1421 C CA . THR A 1 188 ? -8.203 -16.187 2.524 1.00 93.81 188 THR A CA 1
ATOM 1422 C C . THR A 1 188 ? -8.721 -17.105 3.618 1.00 93.81 188 THR A C 1
ATOM 1424 O O . THR A 1 188 ? -8.594 -18.317 3.489 1.00 93.81 188 THR A O 1
ATOM 1427 N N . ARG A 1 189 ? -9.354 -16.536 4.649 1.00 90.88 189 ARG A N 1
ATOM 1428 C CA . ARG A 1 189 ? -10.140 -17.254 5.666 1.00 90.88 189 ARG A CA 1
ATOM 1429 C C . ARG A 1 189 ? -11.458 -16.518 5.897 1.00 90.88 189 ARG A C 1
ATOM 1431 O O . ARG A 1 189 ? -11.446 -15.332 6.222 1.00 90.88 189 ARG A O 1
ATOM 1438 N N . ASP A 1 190 ? -12.584 -17.200 5.685 1.00 86.56 190 ASP A N 1
ATOM 1439 C CA . ASP A 1 190 ? -13.943 -16.648 5.850 1.00 86.56 190 ASP A CA 1
ATOM 1440 C C . ASP A 1 190 ? -14.205 -15.336 5.074 1.00 86.56 190 ASP A C 1
ATOM 1442 O O . ASP A 1 190 ? -15.015 -14.492 5.468 1.00 86.56 190 ASP A O 1
ATOM 1446 N N . ALA A 1 191 ? -13.496 -15.147 3.955 1.00 84.50 191 ALA A N 1
ATOM 1447 C CA . ALA A 1 191 ? -13.473 -13.900 3.198 1.00 84.50 191 ALA A CA 1
ATOM 1448 C C . ALA A 1 191 ? -13.212 -14.139 1.695 1.00 84.50 191 ALA A C 1
ATOM 1450 O O . ALA A 1 191 ? -12.072 -14.391 1.304 1.00 84.50 191 ALA A O 1
ATOM 1451 N N . PRO A 1 192 ? -14.215 -14.031 0.802 1.00 88.94 192 PRO A N 1
ATOM 1452 C CA . PRO A 1 192 ? -13.986 -14.153 -0.638 1.00 88.94 192 PRO A CA 1
ATOM 1453 C C . PRO A 1 192 ? -13.226 -12.927 -1.172 1.00 88.94 192 PRO A C 1
ATOM 1455 O O . PRO A 1 192 ? -13.810 -11.862 -1.377 1.00 88.94 192 PRO A O 1
ATOM 1458 N N . TRP A 1 193 ? -11.923 -13.066 -1.440 1.00 89.75 193 TRP A N 1
ATOM 1459 C CA . TRP A 1 193 ? -11.051 -11.913 -1.718 1.00 89.75 193 TRP A CA 1
ATOM 1460 C C . TRP A 1 193 ? -11.512 -11.011 -2.866 1.00 89.75 193 TRP A C 1
ATOM 1462 O O . TRP A 1 193 ? -11.348 -9.800 -2.777 1.00 89.75 193 TRP A O 1
ATOM 1472 N N . ARG A 1 194 ? -12.143 -11.554 -3.916 1.00 92.94 194 ARG A N 1
ATOM 1473 C CA . ARG A 1 194 ? -12.604 -10.777 -5.088 1.00 92.94 194 ARG A CA 1
ATOM 1474 C C . ARG A 1 194 ? -13.660 -9.716 -4.755 1.00 92.94 194 ARG A C 1
ATOM 1476 O O . ARG A 1 194 ? -13.885 -8.801 -5.551 1.00 92.94 194 ARG A O 1
ATOM 1483 N N . GLN A 1 195 ? -14.320 -9.845 -3.605 1.00 92.50 195 GLN A N 1
ATOM 1484 C CA . GLN A 1 195 ? -15.265 -8.845 -3.110 1.00 92.50 195 GLN A CA 1
ATOM 1485 C C . GLN A 1 195 ? -14.557 -7.641 -2.477 1.00 92.50 195 GLN A C 1
ATOM 1487 O O . GLN A 1 195 ? -15.128 -6.557 -2.466 1.00 92.50 195 GLN A O 1
ATOM 1492 N N . TYR A 1 196 ? -13.320 -7.817 -2.006 1.00 94.38 196 TYR A N 1
ATOM 1493 C CA . TYR A 1 196 ? -12.597 -6.834 -1.197 1.00 94.38 196 TYR A CA 1
ATOM 1494 C C . TYR A 1 196 ? -11.338 -6.298 -1.869 1.00 94.38 196 TYR A C 1
ATOM 1496 O O . TYR A 1 196 ? -10.920 -5.192 -1.546 1.00 94.38 196 TYR A O 1
ATOM 1504 N N . LEU A 1 197 ? -10.731 -7.055 -2.783 1.00 96.56 197 LEU A N 1
ATOM 1505 C CA . LEU A 1 197 ? -9.470 -6.695 -3.419 1.00 96.56 197 LEU A CA 1
ATOM 1506 C C . LEU A 1 197 ? -9.618 -6.583 -4.935 1.00 96.56 197 LEU A C 1
ATOM 1508 O O . LEU A 1 197 ? -10.304 -7.384 -5.579 1.00 96.56 197 LEU A O 1
ATOM 1512 N N . GLU A 1 198 ? -8.910 -5.611 -5.492 1.00 97.12 198 GLU A N 1
ATOM 1513 C CA . GLU A 1 198 ? -8.578 -5.518 -6.911 1.00 97.12 198 GLU A CA 1
ATOM 1514 C C . GLU A 1 198 ? -7.081 -5.758 -7.037 1.00 97.12 198 GLU A C 1
ATOM 1516 O O . GLU A 1 198 ? -6.300 -5.137 -6.324 1.00 97.12 198 GLU A O 1
ATOM 1521 N N . ILE A 1 199 ? -6.674 -6.707 -7.876 1.00 96.06 199 ILE A N 1
ATOM 1522 C CA . ILE A 1 199 ? -5.265 -7.084 -7.997 1.00 96.06 199 ILE A CA 1
ATOM 1523 C C . ILE A 1 199 ? -4.823 -6.833 -9.425 1.00 96.06 199 ILE A C 1
ATOM 1525 O O . ILE A 1 199 ? -5.371 -7.416 -10.361 1.00 96.06 199 ILE A O 1
ATOM 1529 N N . GLU A 1 200 ? -3.814 -5.987 -9.563 1.00 95.38 200 GLU A N 1
ATOM 1530 C CA . GLU A 1 200 ? -3.228 -5.603 -10.836 1.00 95.38 200 GLU A CA 1
ATOM 1531 C C . GLU A 1 200 ? -1.777 -6.060 -10.873 1.00 95.38 200 GLU A C 1
ATOM 1533 O O . GLU A 1 200 ? -0.960 -5.664 -10.040 1.00 95.38 200 GLU A O 1
ATOM 1538 N N . VAL A 1 201 ? -1.447 -6.909 -11.845 1.00 95.38 201 VAL A N 1
ATOM 1539 C CA . VAL A 1 201 ? -0.072 -7.359 -12.040 1.00 95.38 201 VAL A CA 1
ATOM 1540 C C . VAL A 1 201 ? 0.322 -7.195 -13.498 1.00 95.38 201 VAL A C 1
ATOM 1542 O O . VAL A 1 201 ? -0.294 -7.804 -14.371 1.00 95.38 201 VAL A O 1
ATOM 1545 N N . ALA A 1 202 ? 1.344 -6.382 -13.769 1.00 96.25 202 ALA A N 1
ATOM 1546 C CA . ALA A 1 202 ? 1.725 -6.026 -15.136 1.00 96.25 202 ALA A CA 1
ATOM 1547 C C . ALA A 1 202 ? 3.248 -5.955 -15.325 1.00 96.25 202 ALA A C 1
ATOM 1549 O O . ALA A 1 202 ? 3.954 -5.497 -14.429 1.00 96.25 202 ALA A O 1
ATOM 1550 N N . PRO A 1 203 ? 3.797 -6.392 -16.471 1.00 97.00 203 PRO A N 1
ATOM 1551 C CA . PRO A 1 203 ? 5.203 -6.151 -16.785 1.00 97.00 203 PRO A CA 1
ATOM 1552 C C . PRO A 1 203 ? 5.500 -4.650 -16.940 1.00 97.00 203 PRO A C 1
ATOM 1554 O O . PRO A 1 203 ? 4.591 -3.825 -17.051 1.00 97.00 203 PRO A O 1
ATOM 1557 N N . GLY A 1 204 ? 6.789 -4.313 -16.964 1.00 96.62 204 GLY A N 1
ATOM 1558 C CA . GLY A 1 204 ? 7.231 -3.035 -17.520 1.00 96.62 204 GLY A CA 1
ATOM 1559 C C . GLY A 1 204 ? 7.244 -3.058 -19.050 1.00 96.62 204 GLY A C 1
ATOM 1560 O O . GLY A 1 204 ? 7.155 -4.120 -19.674 1.00 96.62 204 GLY A O 1
ATOM 1561 N N . GLU A 1 205 ? 7.457 -1.891 -19.643 1.00 97.50 205 GLU A N 1
ATOM 1562 C CA . GLU A 1 205 ? 7.658 -1.702 -21.077 1.00 97.50 205 GLU A CA 1
ATOM 1563 C C . GLU A 1 205 ? 9.153 -1.704 -21.440 1.00 97.50 205 GLU A C 1
ATOM 1565 O O . GLU A 1 205 ? 9.979 -1.175 -20.687 1.00 97.50 205 GLU A O 1
ATOM 1570 N N . PRO A 1 206 ? 9.554 -2.309 -22.570 1.00 97.25 206 PRO A N 1
ATOM 1571 C CA . PRO A 1 206 ? 10.944 -2.286 -23.008 1.00 97.25 206 PRO A CA 1
ATOM 1572 C C . PRO A 1 206 ? 11.384 -0.870 -23.401 1.00 97.25 206 PRO A C 1
ATOM 1574 O O . PRO A 1 206 ? 10.638 -0.121 -24.029 1.00 97.25 206 PRO A O 1
ATOM 1577 N N . GLY A 1 207 ? 12.638 -0.527 -23.103 1.00 97.31 207 GLY A N 1
ATOM 1578 C CA . GLY A 1 207 ? 13.232 0.729 -23.554 1.00 97.31 207 GLY A CA 1
ATOM 1579 C C . GLY A 1 207 ? 13.456 0.719 -25.065 1.00 97.31 207 GLY A C 1
ATOM 1580 O O . GLY A 1 207 ? 13.884 -0.293 -25.629 1.00 97.31 207 GLY A O 1
ATOM 1581 N N . ALA A 1 208 ? 13.206 1.845 -25.729 1.00 97.44 208 ALA A N 1
ATOM 1582 C CA . ALA A 1 208 ? 13.528 1.992 -27.145 1.00 97.44 208 ALA A CA 1
ATOM 1583 C C . ALA A 1 208 ? 15.050 1.972 -27.368 1.00 97.44 208 ALA A C 1
ATOM 1585 O O . ALA A 1 208 ? 15.817 2.401 -26.502 1.00 97.44 208 ALA A O 1
ATOM 1586 N N . GLY A 1 209 ? 15.497 1.472 -28.519 1.00 96.31 209 GLY A N 1
ATOM 1587 C CA . GLY A 1 209 ? 16.880 1.656 -28.958 1.00 96.31 209 GLY A CA 1
ATOM 1588 C C . GLY A 1 209 ? 17.159 3.113 -29.328 1.00 96.31 209 GLY A C 1
ATOM 1589 O O . GLY A 1 209 ? 16.278 3.797 -29.846 1.00 96.31 209 GLY A O 1
ATOM 1590 N N . GLY A 1 210 ? 18.378 3.580 -29.062 1.00 95.25 210 GLY A N 1
ATOM 1591 C CA . GLY A 1 210 ? 18.831 4.895 -29.509 1.00 95.25 210 GLY A CA 1
ATOM 1592 C C . GLY A 1 210 ? 19.045 4.921 -31.017 1.00 95.25 210 GLY A C 1
ATOM 1593 O O . GLY A 1 210 ? 19.406 3.906 -31.615 1.00 95.25 210 GLY A O 1
ATOM 1594 N N . LYS A 1 211 ? 18.845 6.072 -31.644 1.00 93.75 211 LYS A N 1
ATOM 1595 C CA . LYS A 1 211 ? 19.089 6.260 -33.077 1.00 93.75 211 LYS A CA 1
ATOM 1596 C C . LYS A 1 211 ? 20.580 6.238 -33.384 1.00 93.75 211 LYS A C 1
ATOM 1598 O O . LYS A 1 211 ? 21.392 6.660 -32.565 1.00 93.75 211 LYS A O 1
ATOM 1603 N N . GLY A 1 212 ? 20.966 5.751 -34.555 1.00 91.38 212 GLY A N 1
ATOM 1604 C CA . GLY A 1 212 ? 22.341 5.871 -35.029 1.00 91.38 212 GLY A CA 1
ATOM 1605 C C . GLY A 1 212 ? 22.710 7.321 -35.346 1.00 91.38 212 GLY A C 1
ATOM 1606 O O . GLY A 1 212 ? 21.888 8.080 -35.862 1.00 91.38 212 GLY A O 1
ATOM 1607 N N . GLY A 1 213 ? 23.957 7.701 -35.052 1.00 89.19 213 GLY A N 1
ATOM 1608 C CA . GLY A 1 213 ? 24.472 9.029 -35.387 1.00 89.19 213 GLY A CA 1
ATOM 1609 C C . GLY A 1 213 ? 24.594 9.233 -36.900 1.00 89.19 213 GLY A C 1
ATOM 1610 O O . GLY A 1 213 ? 24.726 8.273 -37.662 1.00 89.19 213 GLY A O 1
ATOM 1611 N N . ARG A 1 214 ? 24.559 10.485 -37.354 1.00 87.25 214 ARG A N 1
ATOM 1612 C CA . ARG A 1 214 ? 24.793 10.854 -38.760 1.00 87.25 214 ARG A CA 1
ATOM 1613 C C . ARG A 1 214 ? 26.284 11.049 -39.036 1.00 87.25 214 ARG A C 1
ATOM 1615 O O . ARG A 1 214 ? 26.997 11.539 -38.162 1.00 87.25 214 ARG A O 1
ATOM 1622 N N . TYR A 1 215 ? 26.742 10.678 -40.232 1.00 84.69 215 TYR A N 1
ATOM 1623 C CA . TYR A 1 215 ? 28.128 10.891 -40.657 1.00 84.69 215 TYR A CA 1
ATOM 1624 C C . TYR A 1 215 ? 28.290 11.019 -42.167 1.00 84.69 215 TYR A C 1
ATOM 1626 O O . TYR A 1 215 ? 27.455 10.535 -42.925 1.00 84.69 215 TYR A O 1
ATOM 1634 N N . TYR A 1 216 ? 29.382 11.639 -42.616 1.00 79.75 216 TYR A N 1
ATOM 1635 C CA . TYR A 1 216 ? 29.711 11.720 -44.038 1.00 79.75 216 TYR A CA 1
ATOM 1636 C C . TYR A 1 216 ? 30.692 10.624 -44.454 1.00 79.75 216 TYR A C 1
ATOM 1638 O O . TYR A 1 216 ? 31.788 10.496 -43.904 1.00 79.75 216 TYR A O 1
ATOM 1646 N N . ARG A 1 217 ? 30.333 9.869 -45.494 1.00 81.81 217 ARG A N 1
ATOM 1647 C CA . ARG A 1 217 ? 31.227 8.933 -46.183 1.00 81.81 217 ARG A CA 1
ATOM 1648 C C . ARG A 1 217 ? 31.293 9.319 -47.653 1.00 81.81 217 ARG A C 1
ATOM 1650 O O . ARG A 1 217 ? 30.279 9.357 -48.339 1.00 81.81 217 ARG A O 1
ATOM 1657 N N . ASN A 1 218 ? 32.492 9.645 -48.137 1.00 84.31 218 ASN A N 1
ATOM 1658 C CA . ASN A 1 218 ? 32.726 10.075 -49.524 1.00 84.31 218 ASN A CA 1
ATOM 1659 C C . ASN A 1 218 ? 31.818 11.242 -49.976 1.00 84.31 218 ASN A C 1
ATOM 1661 O O . ASN A 1 218 ? 31.354 11.269 -51.112 1.00 84.31 218 ASN A O 1
ATOM 1665 N N . GLY A 1 219 ? 31.538 12.194 -49.077 1.00 82.38 219 GLY A N 1
ATOM 1666 C CA . GLY A 1 219 ? 30.674 13.349 -49.355 1.00 82.38 219 GLY A CA 1
ATOM 1667 C C . GLY A 1 219 ? 29.166 13.065 -49.321 1.00 82.38 219 GLY A C 1
ATOM 1668 O O . GLY A 1 219 ? 28.381 13.982 -49.546 1.00 82.38 219 GLY A O 1
ATOM 1669 N N . VAL A 1 220 ? 28.744 11.834 -49.009 1.00 84.50 220 VAL A N 1
ATOM 1670 C CA . VAL A 1 220 ? 27.333 11.452 -48.836 1.00 84.50 220 VAL A CA 1
ATOM 1671 C C . VAL A 1 220 ? 27.008 11.348 -47.349 1.00 84.50 220 VAL A C 1
ATOM 1673 O O . VAL A 1 220 ? 27.768 10.746 -46.591 1.00 84.50 220 VAL A O 1
ATOM 1676 N N . LEU A 1 221 ? 25.882 11.935 -46.935 1.00 85.81 221 LEU A N 1
ATOM 1677 C CA . LEU A 1 221 ? 25.361 11.806 -45.575 1.00 85.81 221 LEU A CA 1
ATOM 1678 C C . LEU A 1 221 ? 24.768 10.402 -45.380 1.00 85.81 221 LEU A C 1
ATOM 1680 O O . LEU A 1 221 ? 23.776 10.045 -46.014 1.00 85.81 221 LEU A O 1
ATOM 1684 N N . GLU A 1 222 ? 25.371 9.620 -44.493 1.00 87.12 222 GLU A N 1
ATOM 1685 C CA . GLU A 1 222 ? 24.937 8.289 -44.076 1.00 87.12 222 GLU A CA 1
ATOM 1686 C C . GLU A 1 222 ? 24.447 8.301 -42.617 1.00 87.12 222 GLU A C 1
ATOM 1688 O O . GLU A 1 222 ? 24.733 9.210 -41.831 1.00 87.12 222 GLU A O 1
ATOM 1693 N N . HIS A 1 223 ? 23.695 7.263 -42.248 1.00 86.62 223 HIS A N 1
ATOM 1694 C CA . HIS A 1 223 ? 23.209 7.043 -40.889 1.00 86.62 223 HIS A CA 1
ATOM 1695 C C . HIS A 1 223 ? 23.852 5.789 -40.300 1.00 86.62 223 HIS A C 1
ATOM 1697 O O . HIS A 1 223 ? 23.869 4.728 -40.928 1.00 86.62 223 HIS A O 1
ATOM 1703 N N . GLY A 1 224 ? 24.364 5.908 -39.076 1.00 85.88 224 GLY A N 1
ATOM 1704 C CA . GLY A 1 224 ? 24.768 4.768 -38.270 1.00 85.88 224 GLY A CA 1
ATOM 1705 C C . GLY A 1 224 ? 23.572 3.861 -37.982 1.00 85.88 224 GLY A C 1
ATOM 1706 O O . GLY A 1 224 ? 22.415 4.266 -38.068 1.00 85.88 224 GLY A O 1
ATOM 1707 N N . THR A 1 225 ? 23.835 2.609 -37.624 1.00 90.69 225 THR A N 1
ATOM 1708 C CA . THR A 1 225 ? 22.757 1.679 -37.269 1.00 90.69 225 THR A CA 1
ATOM 1709 C C . THR A 1 225 ? 22.095 2.084 -35.956 1.00 90.69 225 THR A C 1
ATOM 1711 O O . THR A 1 225 ? 22.797 2.382 -34.984 1.00 90.69 225 THR A O 1
ATOM 1714 N N . ASP A 1 226 ? 20.772 1.982 -35.901 1.00 94.50 226 ASP A N 1
ATOM 1715 C CA . ASP A 1 226 ? 20.012 2.146 -34.665 1.00 94.50 226 ASP A CA 1
ATOM 1716 C C . ASP A 1 226 ? 20.315 1.027 -33.651 1.00 94.50 226 ASP A C 1
ATOM 1718 O O . ASP A 1 226 ? 20.697 -0.111 -33.976 1.00 94.50 226 ASP A O 1
ATOM 1722 N N . GLY A 1 227 ? 20.131 1.363 -32.381 1.00 94.31 227 GLY A N 1
ATOM 1723 C CA . GLY A 1 227 ? 20.047 0.416 -31.286 1.00 94.31 227 GLY A CA 1
ATOM 1724 C C . GLY A 1 227 ? 18.781 -0.428 -31.393 1.00 94.31 227 GLY A C 1
ATOM 1725 O O . GLY A 1 227 ? 17.764 -0.018 -31.945 1.00 94.31 227 GLY A O 1
ATOM 1726 N N . ARG A 1 228 ? 18.821 -1.638 -30.838 1.00 96.62 228 ARG A N 1
ATOM 1727 C CA . ARG A 1 228 ? 17.627 -2.482 -30.719 1.00 96.62 228 ARG A CA 1
ATOM 1728 C C . ARG A 1 228 ? 16.825 -2.082 -29.487 1.00 96.62 228 ARG A C 1
ATOM 1730 O O . ARG A 1 228 ? 17.404 -1.702 -28.469 1.00 96.62 228 ARG A O 1
ATOM 1737 N N . ASN A 1 229 ? 15.509 -2.251 -29.559 1.00 97.06 229 ASN A N 1
ATOM 1738 C CA . ASN A 1 229 ? 14.657 -2.173 -28.377 1.00 97.06 229 ASN A CA 1
ATOM 1739 C C . ASN A 1 229 ? 15.065 -3.236 -27.350 1.00 97.06 229 ASN A C 1
ATOM 1741 O O . ASN A 1 229 ? 15.581 -4.306 -27.697 1.00 97.06 229 ASN A O 1
ATOM 1745 N N . GLY A 1 230 ? 14.814 -2.929 -26.082 1.00 96.69 230 GLY A N 1
ATOM 1746 C CA . GLY A 1 230 ? 14.987 -3.868 -24.990 1.00 96.69 230 GLY A CA 1
ATOM 1747 C C . GLY A 1 230 ? 14.040 -5.063 -25.077 1.00 96.69 230 GLY A C 1
ATOM 1748 O O . GLY A 1 230 ? 13.083 -5.090 -25.850 1.00 96.69 230 GLY A O 1
ATOM 1749 N N . GLN A 1 231 ? 14.308 -6.071 -24.249 1.00 97.06 231 GLN A N 1
ATOM 1750 C CA . GLN A 1 231 ? 13.432 -7.236 -24.139 1.00 97.06 231 GLN A CA 1
ATOM 1751 C C . GLN A 1 231 ? 12.155 -6.887 -23.361 1.00 97.06 231 GLN A C 1
ATOM 1753 O O . GLN A 1 231 ? 12.250 -6.185 -22.349 1.00 97.06 231 GLN A O 1
ATOM 1758 N N . PRO A 1 232 ? 10.977 -7.379 -23.782 1.00 95.88 232 PRO A N 1
ATOM 1759 C CA . PRO A 1 232 ? 9.739 -7.167 -23.045 1.00 95.88 232 PRO A CA 1
ATOM 1760 C C . PRO A 1 232 ? 9.790 -7.849 -21.672 1.00 95.88 232 PRO A C 1
ATOM 1762 O O . PRO A 1 232 ? 10.433 -8.888 -21.490 1.00 95.88 232 PRO A O 1
ATOM 1765 N N . GLY A 1 233 ? 9.085 -7.266 -20.704 1.00 93.06 233 GLY A N 1
ATOM 1766 C CA . GLY A 1 233 ? 8.951 -7.838 -19.371 1.00 93.06 233 GLY A CA 1
ATOM 1767 C C . GLY A 1 233 ? 8.100 -9.106 -19.385 1.00 93.06 233 GLY A C 1
ATOM 1768 O O . GLY A 1 233 ? 7.205 -9.282 -20.212 1.00 93.06 233 GLY A O 1
ATOM 1769 N N . ARG A 1 234 ? 8.353 -10.009 -18.435 1.00 94.19 234 ARG A N 1
ATOM 1770 C CA . ARG A 1 234 ? 7.478 -11.172 -18.231 1.00 94.19 234 ARG A CA 1
ATOM 1771 C C . ARG A 1 234 ? 6.194 -10.740 -17.506 1.00 94.19 234 ARG A C 1
ATOM 1773 O O . ARG A 1 234 ? 6.280 -9.905 -16.598 1.00 94.19 234 ARG A O 1
ATOM 1780 N N . PRO A 1 235 ? 5.032 -11.340 -17.815 1.00 92.56 235 PRO A N 1
ATOM 1781 C CA . PRO A 1 235 ? 3.820 -11.091 -17.047 1.00 92.56 235 PRO A CA 1
ATOM 1782 C C . PRO A 1 235 ? 4.015 -11.549 -15.602 1.00 92.56 235 PRO A C 1
ATOM 1784 O O . PRO A 1 235 ? 4.688 -12.552 -15.340 1.00 92.56 235 PRO A O 1
ATOM 1787 N N . GLY A 1 236 ? 3.448 -10.805 -14.659 1.00 93.88 236 GLY A N 1
ATOM 1788 C CA . GLY A 1 236 ? 3.398 -11.253 -13.275 1.00 93.88 236 GLY A CA 1
ATOM 1789 C C . GLY A 1 236 ? 2.314 -12.300 -13.042 1.00 93.88 236 GLY A C 1
ATOM 1790 O O . GLY A 1 236 ? 1.663 -12.762 -13.980 1.00 93.88 236 GLY A O 1
ATOM 1791 N N . ARG A 1 237 ? 2.152 -12.714 -11.787 1.00 95.56 237 ARG A N 1
ATOM 1792 C CA . ARG A 1 237 ? 1.218 -13.785 -11.426 1.00 95.56 237 ARG A CA 1
ATOM 1793 C C . ARG A 1 237 ? 0.458 -13.484 -10.144 1.00 95.56 237 ARG A C 1
ATOM 1795 O O . ARG A 1 237 ? 0.992 -12.871 -9.222 1.00 95.56 237 ARG A O 1
ATOM 1802 N N . VAL A 1 238 ? -0.772 -13.977 -10.096 1.00 96.31 238 VAL A N 1
ATOM 1803 C CA . VAL A 1 238 ? -1.610 -13.977 -8.899 1.00 96.31 238 VAL A CA 1
ATOM 1804 C C . VAL A 1 238 ? -1.829 -15.425 -8.501 1.00 96.31 238 VAL A C 1
ATOM 1806 O O . VAL A 1 238 ? -2.328 -16.220 -9.296 1.00 96.31 238 VAL A O 1
ATOM 1809 N N . GLU A 1 239 ? -1.435 -15.762 -7.284 1.00 96.38 239 GLU A N 1
ATOM 1810 C CA . GLU A 1 239 ? -1.636 -17.079 -6.691 1.00 96.38 239 GLU A CA 1
ATOM 1811 C C . GLU A 1 239 ? -2.676 -16.953 -5.584 1.00 96.38 239 GLU A C 1
ATOM 1813 O O . GLU A 1 239 ? -2.694 -15.962 -4.857 1.00 96.38 239 GLU A O 1
ATOM 1818 N N . THR A 1 240 ? -3.571 -17.931 -5.460 1.00 95.44 240 THR A N 1
ATOM 1819 C CA . THR A 1 240 ? -4.657 -17.876 -4.475 1.00 95.44 240 THR A CA 1
ATOM 1820 C C . THR A 1 240 ? -4.749 -19.170 -3.688 1.00 95.44 240 THR A C 1
ATOM 1822 O O . THR A 1 240 ? -4.775 -20.245 -4.285 1.00 95.44 240 THR A O 1
ATOM 1825 N N . ALA A 1 241 ? -4.885 -19.056 -2.372 1.00 94.06 241 ALA A N 1
ATOM 1826 C CA . ALA A 1 241 ? -5.108 -20.157 -1.449 1.00 94.06 241 ALA A CA 1
ATOM 1827 C C . ALA A 1 241 ? -6.269 -19.841 -0.491 1.00 94.06 241 ALA A C 1
ATOM 1829 O O . ALA A 1 241 ? -6.548 -18.684 -0.158 1.00 94.06 241 ALA A O 1
ATOM 1830 N N . ILE A 1 242 ? -6.951 -20.890 -0.040 1.00 91.06 242 ILE A N 1
ATOM 1831 C CA . ILE A 1 242 ? -7.968 -20.816 1.009 1.00 91.06 242 ILE A CA 1
ATOM 1832 C C . ILE A 1 242 ? -7.374 -21.510 2.231 1.00 91.06 242 ILE A C 1
ATOM 1834 O O . ILE A 1 242 ? -6.973 -22.670 2.150 1.00 91.06 242 ILE A O 1
ATOM 1838 N N . GLU A 1 243 ? -7.264 -20.776 3.332 1.00 85.81 243 GLU A N 1
ATOM 1839 C CA . GLU A 1 243 ? -6.916 -21.345 4.627 1.00 85.81 243 GLU A CA 1
ATOM 1840 C C . GLU A 1 243 ? -8.115 -22.133 5.166 1.00 85.81 243 GLU A C 1
ATOM 1842 O O . GLU A 1 243 ? -9.242 -21.633 5.092 1.00 85.81 243 GLU A O 1
ATOM 1847 N N . PRO A 1 244 ? -7.882 -23.334 5.716 1.00 72.00 244 PRO A N 1
ATOM 1848 C CA . PRO A 1 244 ? -8.900 -24.042 6.475 1.00 72.00 244 PRO A CA 1
ATOM 1849 C C . PRO A 1 244 ? -9.267 -23.302 7.770 1.00 72.00 244 PRO A C 1
ATOM 1851 O O . PRO A 1 244 ? -8.472 -22.448 8.259 1.00 72.00 244 PRO A O 1
#

Secondary structure (DSSP, 8-state):
--------S---SEESPTTEEEE---SEEEEEE--SSS-EEEEEEETTSPEEEEEESSSEEEEE--TT-EEEEEEEETTSPPEEEEEEE-SSSEEEEEPPPPPTT-PPPP--EEEEEEEE-SS-EEEEEE-SS-EEEEEE-SSSPEEEEEEPPPPPPPPPPPPBSSS-PPPPPPPPPPPP--EEEEEEES--GGGTEEEEEEPPPPPPPPPPPEEEETTEEEEPPPPPPPPPPPP-EEEEEE--

Sequence (244 aa):
MLKLLVLLACALPGFPPDQTILLTEESSLTLRWKLPGRKFQVELVEAGGPLQSQVLNQPSWTVRVRPGGQYTWRVTADGARPWVSHFSVAEKFAYAAQGRTGSPGKNGTNGGQLRVRLAKDEAGMNLLLWDRETALHYLFLSKRKFTISARGGDGGTGPDGVEFDTAEAARGQNGGGAGWGGTVEVTTRDAPWRQYLEIEVAPGEPGAGGKGGRYYRNGVLEHGTDGRNGQPGRPGRVETAIEP

Foldseek 3Di:
DDPDDPPDDDDAQWPPHAQEAEADPDQKDKIFGDDDAQKKWKWKDWVVGDIDIDIDRHRIDMDGADAQIKMKMWIDHVPDDIDIGIYHYHNDLEDFFEWAAEAAQAETAFWWAKEWEWEQDPNGIWIWIDTPVDTHIYHYPDQDAREYFTEKHEWHAWAAWAADQDDDIGEWAETYEKYEQYEYEYEYEPDDNVSHYDYYTYIYHWHATHWIYWYDDPNDIDGHHTHHTHHYYHTYDYHYYYDD